Protein AF-W4FQ67-F1 (afdb_monomer_lite)

Structure (mmCIF, N/CA/C/O backbone):
data_AF-W4FQ67-F1
#
_entry.id   AF-W4FQ67-F1
#
loop_
_atom_site.group_PDB
_atom_site.id
_atom_site.type_symbol
_atom_site.label_atom_id
_atom_site.label_alt_id
_atom_site.label_comp_id
_atom_site.label_asym_id
_atom_site.label_entity_id
_atom_site.label_seq_id
_atom_site.pdbx_PDB_ins_code
_atom_site.Cartn_x
_atom_site.Cartn_y
_atom_site.Cartn_z
_atom_site.occupancy
_atom_site.B_iso_or_equiv
_atom_site.auth_seq_id
_atom_site.auth_comp_id
_atom_site.auth_asym_id
_atom_site.auth_atom_id
_atom_site.pdbx_PDB_model_num
ATOM 1 N N . MET A 1 1 ? -61.088 19.160 73.966 1.00 41.31 1 MET A N 1
ATOM 2 C CA . MET A 1 1 ? -61.109 17.896 73.201 1.00 41.31 1 MET A CA 1
ATOM 3 C C . MET A 1 1 ? -60.121 17.985 72.043 1.00 41.31 1 MET A C 1
ATOM 5 O O . MET A 1 1 ? -59.948 19.080 71.525 1.00 41.31 1 MET A O 1
ATOM 9 N N . PRO A 1 2 ? -59.420 16.886 71.722 1.00 48.88 2 PRO A N 1
ATOM 10 C CA . PRO A 1 2 ? -58.113 16.908 71.067 1.00 48.88 2 PRO A CA 1
ATOM 11 C C . PRO A 1 2 ? -58.189 16.628 69.559 1.00 48.88 2 PRO A C 1
ATOM 13 O O . PRO A 1 2 ? -58.955 15.772 69.121 1.00 48.88 2 PRO A O 1
ATOM 16 N N . ALA A 1 3 ? -57.332 17.278 68.771 1.00 44.69 3 ALA A N 1
ATOM 17 C CA . ALA A 1 3 ? -57.060 16.851 67.401 1.00 44.69 3 ALA A CA 1
ATOM 18 C C . ALA A 1 3 ? -56.087 15.657 67.428 1.00 44.69 3 ALA A C 1
ATOM 20 O O . ALA A 1 3 ? -54.956 15.769 67.901 1.00 44.69 3 ALA A O 1
ATOM 21 N N . LYS A 1 4 ? -56.560 14.497 66.957 1.00 52.59 4 LYS A N 1
ATOM 22 C CA . LYS A 1 4 ? -55.759 13.296 66.669 1.00 52.59 4 LYS A CA 1
ATOM 23 C C . LYS A 1 4 ? -55.129 13.374 65.254 1.00 52.59 4 LYS A C 1
ATOM 25 O O . LYS A 1 4 ? -55.516 14.237 64.472 1.00 52.59 4 LYS A O 1
ATOM 30 N N . PRO A 1 5 ? -54.147 12.501 64.948 1.00 62.97 5 PRO A N 1
ATOM 31 C CA . PRO A 1 5 ? -53.011 12.787 64.066 1.00 62.97 5 PRO A CA 1
ATOM 32 C C . PRO A 1 5 ? -53.126 12.205 62.642 1.00 62.97 5 PRO A C 1
ATOM 34 O O . PRO A 1 5 ? -54.085 11.516 62.308 1.00 62.97 5 PRO A O 1
ATOM 37 N N . ASN A 1 6 ? -52.024 12.387 61.900 1.00 44.34 6 ASN A N 1
ATOM 38 C CA . ASN A 1 6 ? -51.503 11.627 60.751 1.00 44.34 6 ASN A CA 1
ATOM 39 C C . ASN A 1 6 ? -51.792 12.130 59.330 1.00 44.34 6 ASN A C 1
ATOM 41 O O . ASN A 1 6 ? -52.892 12.020 58.803 1.00 44.34 6 ASN A O 1
ATOM 45 N N . GLY A 1 7 ? -50.699 12.499 58.651 1.00 37.06 7 GLY A N 1
ATOM 46 C CA . GLY A 1 7 ? -50.626 12.726 57.210 1.00 37.06 7 GLY A CA 1
ATOM 47 C C . GLY A 1 7 ? -49.215 12.492 56.664 1.00 37.06 7 GLY A C 1
ATOM 48 O O . GLY A 1 7 ? -48.523 13.436 56.321 1.00 37.06 7 GLY A O 1
ATOM 49 N N . LYS A 1 8 ? -48.794 11.221 56.656 1.00 43.25 8 LYS A N 1
ATOM 50 C CA . LYS A 1 8 ? -47.887 10.548 55.701 1.00 43.25 8 LYS A CA 1
ATOM 51 C C . LYS A 1 8 ? -46.889 11.441 54.930 1.00 43.25 8 LYS A C 1
ATOM 53 O O . LYS A 1 8 ? -47.250 12.081 53.947 1.00 43.25 8 LYS A O 1
ATOM 58 N N . HIS A 1 9 ? -45.603 11.340 55.274 1.00 39.03 9 HIS A N 1
ATOM 59 C CA . HIS A 1 9 ? -44.516 11.736 54.375 1.00 39.03 9 HIS A CA 1
ATOM 60 C C . HIS A 1 9 ? -44.538 10.839 53.129 1.00 39.03 9 HIS A C 1
ATOM 62 O O . HIS A 1 9 ? -44.169 9.666 53.184 1.00 39.03 9 HIS A O 1
ATOM 68 N N . ALA A 1 10 ? -45.009 11.383 52.009 1.00 42.72 10 ALA A N 1
ATOM 69 C CA . ALA A 1 10 ? -44.841 10.772 50.701 1.00 42.72 10 ALA A CA 1
ATOM 70 C C . ALA A 1 10 ? -43.347 10.793 50.349 1.00 42.72 10 ALA A C 1
ATOM 72 O O . ALA A 1 10 ? -42.755 11.859 50.182 1.00 42.72 10 ALA A O 1
ATOM 73 N N . GLY A 1 11 ? -42.735 9.610 50.271 1.00 38.28 11 GLY A N 1
ATOM 74 C CA . GLY A 1 11 ? -41.392 9.450 49.732 1.00 38.28 11 GLY A CA 1
ATOM 75 C C . GLY A 1 11 ? -41.355 9.978 48.301 1.00 38.28 11 GLY A C 1
ATOM 76 O O . GLY A 1 11 ? -42.093 9.503 47.438 1.00 38.28 11 GLY A O 1
ATOM 77 N N . ALA A 1 12 ? -40.514 10.983 48.066 1.00 41.38 12 ALA A N 1
ATOM 78 C CA . ALA A 1 12 ? -40.214 11.464 46.729 1.00 41.38 12 ALA A CA 1
ATOM 79 C C . ALA A 1 12 ? -39.665 10.300 45.877 1.00 41.38 12 ALA A C 1
ATOM 81 O O . ALA A 1 12 ? -38.890 9.484 46.389 1.00 41.38 12 ALA A O 1
ATOM 82 N N . PRO A 1 13 ? -40.041 10.194 44.592 1.00 43.34 13 PRO A N 1
ATOM 83 C CA . PRO A 1 13 ? -39.531 9.140 43.733 1.00 43.34 13 PRO A CA 1
ATOM 84 C C . PRO A 1 13 ? -38.018 9.320 43.586 1.00 43.34 13 PRO A C 1
ATOM 86 O O . PRO A 1 13 ? -37.545 10.380 43.173 1.00 43.34 13 PRO A O 1
ATOM 89 N N . VAL A 1 14 ? -37.265 8.276 43.939 1.00 48.16 14 VAL A N 1
ATOM 90 C CA . VAL A 1 14 ? -35.822 8.178 43.704 1.00 48.16 14 VAL A CA 1
ATOM 91 C C . VAL A 1 14 ? -35.585 8.399 42.214 1.00 48.16 14 VAL A C 1
ATOM 93 O O . VAL A 1 14 ? -35.915 7.553 41.382 1.00 48.16 14 VAL A O 1
ATOM 96 N N . ALA A 1 15 ? -35.052 9.570 41.874 1.00 40.22 15 ALA A N 1
ATOM 97 C CA . ALA A 1 15 ? -34.669 9.903 40.519 1.00 40.22 15 ALA A CA 1
ATOM 98 C C . ALA A 1 15 ? -33.575 8.926 40.077 1.00 40.22 15 ALA A C 1
ATOM 100 O O . ALA A 1 15 ? -32.432 8.999 40.527 1.00 40.22 15 ALA A O 1
ATOM 101 N N . THR A 1 16 ? -33.919 7.997 39.186 1.00 50.72 16 THR A N 1
ATOM 102 C CA . THR A 1 16 ? -32.919 7.216 38.459 1.00 50.72 16 THR A CA 1
ATOM 103 C C . THR A 1 16 ? -32.019 8.196 37.701 1.00 50.72 16 THR A C 1
ATOM 105 O O . THR A 1 16 ? -32.552 9.000 36.925 1.00 50.72 16 THR A O 1
ATOM 108 N N . PRO A 1 17 ? -30.686 8.172 37.885 1.00 42.84 17 PRO A N 1
ATOM 109 C CA . PRO A 1 17 ? -29.799 9.080 37.177 1.00 42.84 17 PRO A CA 1
ATOM 110 C C . PRO A 1 17 ? -29.907 8.808 35.674 1.00 42.84 17 PRO A C 1
ATOM 112 O O . PRO A 1 17 ? -29.552 7.738 35.180 1.00 42.84 17 PRO A O 1
ATOM 115 N N . LYS A 1 18 ? -30.450 9.784 34.942 1.00 45.38 18 LYS A N 1
ATOM 116 C CA . LYS A 1 18 ? -30.543 9.751 33.482 1.00 45.38 18 LYS A CA 1
ATOM 117 C C . LYS A 1 18 ? -29.109 9.724 32.930 1.00 45.38 18 LYS A C 1
ATOM 119 O O . LYS A 1 18 ? -28.314 10.581 33.322 1.00 45.38 18 LYS A O 1
ATOM 124 N N . PRO A 1 19 ? -28.743 8.762 32.062 1.00 47.28 19 PRO A N 1
ATOM 125 C CA . PRO A 1 19 ? -27.384 8.675 31.547 1.00 47.28 19 PRO A CA 1
ATOM 126 C C . PRO A 1 19 ? -27.043 9.966 30.804 1.00 47.28 19 PRO A C 1
ATOM 128 O O . PRO A 1 19 ? -27.818 10.462 29.985 1.00 47.28 19 PRO A O 1
ATOM 131 N N . GLN A 1 20 ? -25.890 10.526 31.156 1.00 55.75 20 GLN A N 1
ATOM 132 C CA . GLN A 1 20 ? -25.388 11.794 30.650 1.00 55.75 20 GLN A CA 1
ATOM 133 C C . GLN A 1 20 ? -25.233 11.677 29.130 1.00 55.75 20 GLN A C 1
ATOM 135 O O . GLN A 1 20 ? -24.390 10.929 28.632 1.00 55.75 20 GLN A O 1
ATOM 140 N N . ASN A 1 21 ? -26.103 12.371 28.398 1.00 52.09 21 ASN A N 1
ATOM 141 C CA . ASN A 1 21 ? -26.147 12.376 26.942 1.00 52.09 21 ASN A CA 1
ATOM 142 C C . ASN A 1 21 ? -24.932 13.147 26.409 1.00 52.09 21 ASN A C 1
ATOM 144 O O . ASN A 1 21 ? -24.977 14.352 26.190 1.00 52.09 21 ASN A O 1
ATOM 148 N N . GLY A 1 22 ? -23.827 12.439 26.223 1.00 49.53 22 GLY A N 1
ATOM 149 C CA . GLY A 1 22 ? -22.649 12.921 25.523 1.00 49.53 22 GLY A CA 1
ATOM 150 C C . GLY A 1 22 ? -22.038 11.741 24.794 1.00 49.53 22 GLY A C 1
ATOM 151 O O . GLY A 1 22 ? -21.884 10.668 25.374 1.00 49.53 22 GLY A O 1
ATOM 152 N N . HIS A 1 23 ? -21.744 11.900 23.508 1.00 52.91 23 HIS A N 1
ATOM 153 C CA . HIS A 1 23 ? -21.098 10.882 22.684 1.00 52.91 23 HIS A CA 1
ATOM 154 C C . HIS A 1 23 ? -19.697 10.554 23.232 1.00 52.91 23 HIS A C 1
ATOM 156 O O . HIS A 1 23 ? -18.697 11.066 22.741 1.00 52.91 23 HIS A O 1
ATOM 162 N N . LYS A 1 24 ? -19.603 9.711 24.266 1.00 62.41 24 LYS A N 1
ATOM 163 C CA . LYS A 1 24 ? -18.323 9.216 24.773 1.00 62.41 24 LYS A CA 1
ATOM 164 C C . LYS A 1 24 ? -17.738 8.270 23.729 1.00 62.41 24 LYS A C 1
ATOM 166 O O . LYS A 1 24 ? -18.345 7.252 23.386 1.00 62.41 24 LYS A O 1
ATOM 171 N N . HIS A 1 25 ? -16.573 8.623 23.194 1.00 68.19 25 HIS A N 1
ATOM 172 C CA . HIS A 1 25 ? -15.806 7.721 22.349 1.00 68.19 25 HIS A CA 1
ATOM 173 C C . HIS A 1 25 ? -15.202 6.635 23.245 1.00 68.19 25 HIS A C 1
ATOM 175 O O . HIS A 1 25 ? -14.186 6.861 23.894 1.00 68.19 25 HIS A O 1
ATOM 181 N N . LEU A 1 26 ? -15.875 5.482 23.304 1.00 75.94 26 LEU A N 1
ATOM 182 C CA . LEU A 1 26 ? -15.494 4.331 24.125 1.00 75.94 26 LEU A CA 1
ATOM 183 C C . LEU A 1 26 ? -14.023 3.970 23.861 1.00 75.94 26 LEU A C 1
ATOM 185 O O . LEU A 1 26 ? -13.669 3.738 22.694 1.00 75.94 26 LEU A O 1
ATOM 189 N N . THR A 1 27 ? -13.184 3.979 24.903 1.00 80.25 27 THR A N 1
ATOM 190 C CA . THR A 1 27 ? -11.747 3.682 24.787 1.00 80.25 27 THR A CA 1
ATOM 191 C C . THR A 1 27 ? -11.525 2.209 24.436 1.00 80.25 27 THR A C 1
ATOM 193 O O . THR A 1 27 ? -12.454 1.402 24.485 1.00 80.25 27 THR A O 1
ATOM 196 N N . LEU A 1 28 ? -10.306 1.832 24.034 1.00 78.12 28 LEU A N 1
ATOM 197 C CA . LEU A 1 28 ? -10.007 0.426 23.729 1.00 78.12 28 LEU A CA 1
ATOM 198 C C . LEU A 1 28 ? -10.179 -0.478 24.957 1.00 78.12 28 LEU A C 1
ATOM 200 O O . LEU A 1 28 ? -10.625 -1.612 24.811 1.00 78.12 28 LEU A O 1
ATOM 204 N N . GLU A 1 29 ? -9.861 0.024 26.147 1.00 81.06 29 GLU A N 1
ATOM 205 C CA . GLU A 1 29 ? -10.042 -0.699 27.409 1.00 81.06 29 GLU A CA 1
ATOM 206 C C . GLU A 1 29 ? -11.524 -0.867 27.739 1.00 81.06 29 GLU A C 1
ATOM 208 O O . GLU A 1 29 ? -11.970 -1.984 27.993 1.00 81.06 29 GLU A O 1
ATOM 213 N N . ASP A 1 30 ? -12.316 0.199 27.604 1.00 84.19 30 ASP A N 1
ATOM 214 C CA . ASP A 1 30 ? -13.762 0.124 27.820 1.00 84.19 30 ASP A CA 1
ATOM 215 C C . ASP A 1 30 ? -14.432 -0.855 26.844 1.00 84.19 30 ASP A C 1
ATOM 217 O O . ASP A 1 30 ? -15.323 -1.614 27.220 1.00 84.19 30 ASP A O 1
ATOM 221 N N . ARG A 1 31 ? -13.997 -0.875 25.575 1.00 85.44 31 ARG A N 1
ATOM 222 C CA . ARG A 1 31 ? -14.510 -1.828 24.581 1.00 85.44 31 ARG A CA 1
ATOM 223 C C . ARG A 1 31 ? -14.153 -3.268 24.936 1.00 85.44 31 ARG A C 1
ATOM 225 O O . ARG A 1 31 ? -15.019 -4.132 24.827 1.00 85.44 31 ARG A O 1
ATOM 232 N N . ARG A 1 32 ? -12.923 -3.526 25.398 1.00 84.38 32 ARG A N 1
ATOM 233 C CA . ARG A 1 32 ? -12.504 -4.848 25.901 1.00 84.38 32 ARG A CA 1
ATOM 234 C C . ARG A 1 32 ? -13.363 -5.293 27.081 1.00 84.38 32 ARG A C 1
ATOM 236 O O . ARG A 1 32 ? -13.890 -6.398 27.040 1.00 84.38 32 ARG A O 1
ATOM 243 N N . GLY A 1 33 ? -13.595 -4.413 28.055 1.00 87.12 33 GLY A N 1
ATOM 244 C CA . GLY A 1 33 ? -14.466 -4.707 29.195 1.00 87.12 33 GLY A CA 1
ATOM 245 C C . GLY A 1 33 ? -15.906 -5.020 28.778 1.00 87.12 33 GLY A C 1
ATOM 246 O O . GLY A 1 33 ? -16.515 -5.959 29.293 1.00 87.12 33 GLY A O 1
ATOM 247 N N . VAL A 1 34 ? -16.451 -4.291 27.795 1.00 88.44 34 VAL A N 1
ATOM 248 C CA . VAL A 1 34 ? -17.761 -4.624 27.212 1.00 88.44 34 VAL A CA 1
ATOM 249 C C . VAL A 1 34 ? -17.729 -6.021 26.587 1.00 88.44 34 VAL A C 1
ATOM 251 O O . VAL A 1 34 ? -18.669 -6.787 26.780 1.00 88.44 34 VAL A O 1
ATOM 254 N N . TYR A 1 35 ? -16.665 -6.388 25.869 1.00 86.44 35 TYR A N 1
ATOM 255 C CA . TYR A 1 35 ? -16.559 -7.718 25.270 1.00 86.44 35 TYR A CA 1
ATOM 256 C C . TYR A 1 35 ? -16.492 -8.843 26.291 1.00 86.44 35 TYR A C 1
ATOM 258 O O . TYR A 1 35 ? -17.234 -9.807 26.144 1.00 86.44 35 TYR A O 1
ATOM 266 N N . GLU A 1 36 ? -15.666 -8.725 27.327 1.00 87.31 36 GLU A N 1
ATOM 267 C CA . GLU A 1 36 ? -15.555 -9.743 28.380 1.00 87.31 36 GLU A CA 1
ATOM 268 C C . GLU A 1 36 ? -16.897 -9.963 29.094 1.00 87.31 36 GLU A C 1
ATOM 270 O O . GLU A 1 36 ? -17.316 -11.097 29.346 1.00 87.31 36 GLU A O 1
ATOM 275 N N . MET A 1 37 ? -17.637 -8.881 29.338 1.00 89.06 37 MET A N 1
ATOM 276 C CA . MET A 1 37 ? -18.963 -8.942 29.950 1.00 89.06 37 MET A CA 1
ATOM 277 C C . MET A 1 37 ? -20.008 -9.591 29.038 1.00 89.06 37 MET A C 1
ATOM 279 O O . MET A 1 37 ? -20.841 -10.370 29.497 1.00 89.06 37 MET A O 1
ATOM 283 N N . LEU A 1 38 ? -19.990 -9.281 27.740 1.00 89.19 38 LEU A N 1
ATOM 284 C CA . LEU A 1 38 ? -20.929 -9.886 26.794 1.00 89.19 38 LEU A CA 1
ATOM 285 C C . LEU A 1 38 ? -20.588 -11.351 26.519 1.00 89.19 38 LEU A C 1
ATOM 287 O O . LEU A 1 38 ? -21.506 -12.155 26.392 1.00 89.19 38 LEU A O 1
ATOM 291 N N . LEU A 1 39 ? -19.300 -11.699 26.462 1.00 87.12 39 LEU A N 1
ATOM 292 C CA . LEU A 1 39 ? -18.832 -13.061 26.226 1.00 87.12 39 LEU A CA 1
ATOM 293 C C . LEU A 1 39 ? -19.140 -13.973 27.420 1.00 87.12 39 LEU A C 1
ATOM 295 O O . LEU A 1 39 ? -19.659 -15.068 27.223 1.00 87.12 39 LEU A O 1
ATOM 299 N N . SER A 1 40 ? -18.917 -13.499 28.651 1.00 86.25 40 SER A N 1
ATOM 300 C CA . SER A 1 40 ? -19.259 -14.251 29.873 1.00 86.25 40 SER A CA 1
ATOM 301 C C . SER A 1 40 ? -20.762 -14.500 30.033 1.00 86.25 40 SER A C 1
ATOM 303 O O . SER A 1 40 ? -21.159 -15.506 30.613 1.00 86.25 40 SER A O 1
ATOM 305 N N . ALA A 1 41 ? -21.604 -13.616 29.495 1.00 87.00 41 ALA A N 1
ATOM 306 C CA . ALA A 1 41 ? -23.058 -13.769 29.497 1.00 87.00 41 ALA A CA 1
ATOM 307 C C . ALA A 1 41 ? -23.617 -14.472 28.242 1.00 87.00 41 ALA A C 1
ATOM 309 O O . ALA A 1 41 ? -24.818 -14.755 28.188 1.00 87.00 41 ALA A O 1
ATOM 310 N N . SER A 1 42 ? -22.794 -14.706 27.216 1.00 86.44 42 SER A N 1
ATOM 311 C CA . SER A 1 42 ? -23.225 -15.329 25.961 1.00 86.44 42 SER A CA 1
ATOM 312 C C . SER A 1 42 ? -23.227 -16.849 26.070 1.00 86.44 42 SER A C 1
ATOM 314 O O . SER A 1 42 ? -22.289 -17.451 26.587 1.00 86.44 42 SER A O 1
ATOM 316 N N . VAL A 1 43 ? -24.275 -17.482 25.544 1.00 84.62 43 VAL A N 1
ATOM 317 C CA . VAL A 1 43 ? -24.314 -18.936 25.360 1.00 84.62 43 VAL A CA 1
ATOM 318 C C . VAL A 1 43 ? -24.119 -19.181 23.867 1.00 84.62 43 VAL A C 1
ATOM 320 O O . VAL A 1 43 ? -25.046 -19.030 23.067 1.00 84.62 43 VAL A O 1
ATOM 323 N N . GLY A 1 44 ? -22.875 -19.465 23.477 1.00 77.31 44 GLY A N 1
ATOM 324 C CA . GLY A 1 44 ? -22.470 -19.535 22.071 1.00 77.31 44 GLY A CA 1
ATOM 325 C C . GLY A 1 44 ? -22.594 -18.181 21.361 1.00 77.31 44 GLY A C 1
ATOM 326 O O . GLY A 1 44 ? -22.117 -17.164 21.852 1.00 77.31 44 GLY A O 1
ATOM 327 N N . ASP A 1 45 ? -23.268 -18.159 20.208 1.00 71.44 45 ASP A N 1
ATOM 328 C CA . ASP A 1 45 ? -23.445 -16.961 19.365 1.00 71.44 45 ASP A CA 1
ATOM 329 C C . ASP A 1 45 ? -24.634 -16.066 19.783 1.00 71.44 45 ASP A C 1
ATOM 331 O O . ASP A 1 45 ? -24.921 -15.051 19.126 1.00 71.44 45 ASP A O 1
ATOM 335 N N . MET A 1 46 ? -25.362 -16.442 20.843 1.00 80.38 46 MET A N 1
ATOM 336 C CA . MET A 1 46 ? -26.610 -15.795 21.250 1.00 80.38 46 MET A CA 1
ATOM 337 C C . MET A 1 46 ? -26.491 -15.089 22.601 1.00 80.38 46 MET A C 1
ATOM 339 O O . MET A 1 46 ? -26.066 -15.664 23.603 1.00 80.38 46 MET A O 1
ATOM 343 N N . LEU A 1 47 ? -26.929 -13.827 22.625 1.00 85.75 47 LEU A N 1
ATOM 344 C CA . LEU A 1 47 ? -27.024 -13.030 23.844 1.00 85.75 47 LEU A CA 1
ATOM 345 C C . LEU A 1 47 ? -28.435 -13.126 24.429 1.00 85.75 47 LEU A C 1
ATOM 347 O O . LEU A 1 47 ? -29.406 -12.841 23.718 1.00 85.75 47 LEU A O 1
ATOM 351 N N . PRO A 1 48 ? -28.564 -13.439 25.727 1.00 86.88 48 PRO A N 1
ATOM 352 C CA . PRO A 1 48 ? -29.836 -13.359 26.426 1.00 86.88 48 PRO A CA 1
ATOM 353 C C . PRO A 1 48 ? -30.435 -11.946 26.370 1.00 86.88 48 PRO A C 1
ATOM 355 O O . PRO A 1 48 ? -29.728 -10.930 26.315 1.00 86.88 48 PRO A O 1
ATOM 358 N N . ARG A 1 49 ? -31.771 -11.861 26.411 1.00 84.88 49 ARG A N 1
ATOM 359 C CA . ARG A 1 49 ? -32.481 -10.573 26.422 1.00 84.88 49 ARG A CA 1
ATOM 360 C C . ARG A 1 49 ? -32.030 -9.720 27.613 1.00 84.88 49 ARG A C 1
ATOM 362 O O . ARG A 1 49 ? -31.928 -10.193 28.738 1.00 84.88 49 ARG A O 1
ATOM 369 N N . GLY A 1 50 ? -31.777 -8.438 27.350 1.00 87.25 50 GLY A N 1
ATOM 370 C CA . GLY A 1 50 ? -31.453 -7.438 28.373 1.00 87.25 50 GLY A CA 1
ATOM 371 C C . GLY A 1 50 ? -29.973 -7.321 28.755 1.00 87.25 50 GLY A C 1
ATOM 372 O O . GLY A 1 50 ? -29.612 -6.333 29.388 1.00 87.25 50 GLY A O 1
ATOM 373 N N . VAL A 1 51 ? -29.094 -8.238 28.330 1.00 90.19 51 VAL A N 1
ATOM 374 C CA . VAL A 1 51 ? -27.648 -8.166 28.641 1.00 90.19 51 VAL A CA 1
ATOM 375 C C . VAL A 1 51 ? -27.007 -6.906 28.049 1.00 90.19 51 VAL A C 1
ATOM 377 O O . VAL A 1 51 ? -26.258 -6.210 28.729 1.00 90.19 51 VAL A O 1
ATOM 380 N N . ILE A 1 52 ? -27.378 -6.538 26.819 1.00 90.06 52 ILE A N 1
ATOM 381 C CA . ILE A 1 52 ? -26.899 -5.307 26.166 1.00 90.06 52 ILE A CA 1
ATOM 382 C C . ILE A 1 52 ? -27.332 -4.066 26.958 1.00 90.06 52 ILE A C 1
ATOM 384 O O . ILE A 1 52 ? -26.562 -3.121 27.096 1.00 90.06 52 ILE A O 1
ATOM 388 N N . THR A 1 53 ? -28.549 -4.066 27.504 1.00 92.19 53 THR A N 1
ATOM 389 C CA . THR A 1 53 ? -29.068 -2.959 28.317 1.00 92.19 53 THR A CA 1
ATOM 390 C C . THR A 1 53 ? -28.322 -2.847 29.646 1.00 92.19 53 THR A C 1
ATOM 392 O O . THR A 1 53 ? -27.993 -1.739 30.061 1.00 92.19 53 THR A O 1
ATOM 395 N N . LYS A 1 54 ? -27.986 -3.981 30.278 1.00 90.81 54 LYS A N 1
ATOM 396 C CA . LYS A 1 54 ? -27.162 -4.017 31.498 1.00 90.81 54 LYS A CA 1
ATOM 397 C C . LYS A 1 54 ? -25.754 -3.480 31.244 1.00 90.81 54 LYS A C 1
ATOM 399 O O . LYS A 1 54 ? -25.297 -2.601 31.967 1.00 90.81 54 LYS A O 1
ATOM 404 N N . ALA A 1 55 ? -25.111 -3.929 30.167 1.00 90.31 55 ALA A N 1
ATOM 405 C CA . ALA A 1 55 ? -23.804 -3.417 29.769 1.00 90.31 55 ALA A CA 1
ATOM 406 C C . ALA A 1 55 ? -23.867 -1.910 29.450 1.00 90.31 55 ALA A C 1
ATOM 408 O O . ALA A 1 55 ? -22.993 -1.144 29.843 1.00 90.31 55 ALA A O 1
ATOM 409 N N . ALA A 1 56 ? -24.943 -1.448 28.805 1.00 90.06 56 ALA A N 1
ATOM 410 C CA . ALA A 1 56 ? -25.131 -0.035 28.466 1.00 90.06 56 ALA A CA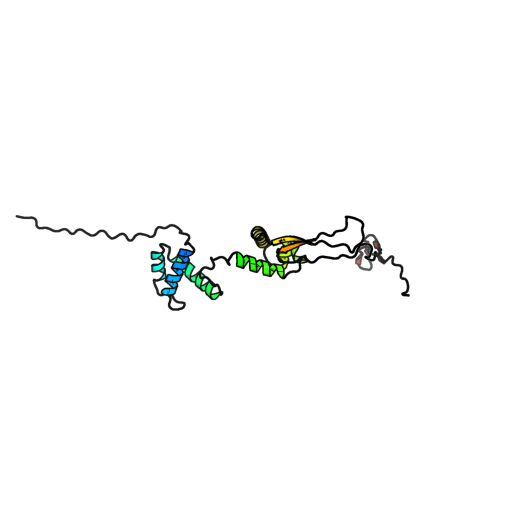 1
ATOM 411 C C . ALA A 1 56 ? -25.201 0.843 29.717 1.00 90.06 56 ALA A C 1
ATOM 413 O O . ALA A 1 56 ? -24.609 1.921 29.758 1.00 90.06 56 ALA A O 1
ATOM 414 N N . GLN A 1 57 ? -25.873 0.347 30.754 1.00 89.75 57 GLN A N 1
ATOM 415 C CA . GLN A 1 57 ? -25.953 1.011 32.044 1.00 89.75 57 GLN A CA 1
ATOM 416 C C . GLN A 1 57 ? -24.597 1.032 32.763 1.00 89.75 57 GLN A C 1
ATOM 418 O O . GLN A 1 57 ? -24.209 2.080 33.273 1.00 89.75 57 GLN A O 1
ATOM 423 N N . GLN A 1 58 ? -23.856 -0.080 32.754 1.00 88.44 58 GLN A N 1
ATOM 424 C CA . GLN A 1 58 ? -22.566 -0.196 33.444 1.00 88.44 58 GLN A CA 1
ATOM 425 C C . GLN A 1 58 ? -21.472 0.684 32.827 1.00 88.44 58 GLN A C 1
ATOM 427 O O . GLN A 1 58 ? -20.728 1.338 33.551 1.00 88.44 58 GLN A O 1
ATOM 432 N N . PHE A 1 59 ? -21.410 0.762 31.497 1.00 85.94 59 PHE A N 1
ATOM 433 C CA . PHE A 1 59 ? -20.442 1.605 30.786 1.00 85.94 59 PHE A CA 1
ATOM 434 C C . PHE A 1 59 ? -20.977 3.014 30.480 1.00 85.94 59 PHE A C 1
ATOM 436 O O . PHE A 1 59 ? -20.335 3.780 29.760 1.00 85.94 59 PHE A O 1
ATOM 443 N N . GLY A 1 60 ? -22.168 3.366 30.982 1.00 84.62 60 GLY A N 1
ATOM 444 C CA . GLY A 1 60 ? -22.777 4.686 30.797 1.00 84.62 60 GLY A CA 1
ATOM 445 C C . GLY A 1 60 ? -22.908 5.101 29.328 1.00 84.62 60 GLY A C 1
ATOM 446 O O . GLY A 1 60 ? -22.685 6.265 28.991 1.00 84.62 60 GLY A O 1
ATOM 447 N N . CYS A 1 61 ? -23.216 4.154 28.441 1.00 84.75 61 CYS A N 1
ATOM 448 C CA . CYS A 1 61 ? -23.278 4.372 26.999 1.00 84.75 61 CYS A CA 1
ATOM 449 C C . CYS A 1 61 ? -24.623 3.924 26.415 1.00 84.75 61 CYS A C 1
ATOM 451 O O . CYS A 1 61 ? -25.411 3.223 27.041 1.00 84.75 61 CYS A O 1
ATOM 453 N N . HIS A 1 62 ? -24.936 4.377 25.200 1.00 88.06 62 HIS A N 1
ATOM 454 C CA . HIS A 1 62 ? -26.223 4.063 24.584 1.00 88.06 62 HIS A CA 1
ATOM 455 C C . HIS A 1 62 ? -26.275 2.590 24.143 1.00 88.06 62 HIS A C 1
ATOM 457 O O . HIS A 1 62 ? -25.330 2.084 23.540 1.00 88.06 62 HIS A O 1
ATOM 463 N N . VAL A 1 63 ? -27.419 1.923 24.333 1.00 88.00 63 VAL A N 1
ATOM 464 C CA . VAL A 1 63 ? -27.637 0.498 23.989 1.00 88.00 63 VAL A CA 1
ATOM 465 C C . VAL A 1 63 ? -27.241 0.178 22.535 1.00 88.00 63 VAL A C 1
ATOM 467 O O . VAL A 1 63 ? -26.631 -0.850 22.248 1.00 88.00 63 VAL A O 1
ATOM 470 N N . ARG A 1 64 ? -27.515 1.100 21.598 1.00 89.06 64 ARG A N 1
ATOM 471 C CA . ARG A 1 64 ? -27.082 0.987 20.186 1.00 89.06 64 ARG A CA 1
ATOM 472 C C . ARG A 1 64 ? -25.561 0.931 20.005 1.00 89.06 64 ARG A C 1
ATOM 474 O O . ARG A 1 64 ? -25.112 0.270 19.077 1.00 89.06 64 ARG A O 1
ATOM 481 N N . THR A 1 65 ? -24.778 1.612 20.840 1.00 88.06 65 THR A N 1
ATOM 482 C CA . THR A 1 65 ? -23.308 1.602 20.763 1.00 88.06 65 THR A CA 1
ATOM 483 C C . THR A 1 65 ? -22.778 0.206 21.058 1.00 88.06 65 THR A C 1
ATOM 485 O O . THR A 1 65 ? -22.038 -0.343 20.247 1.00 88.06 65 THR A O 1
ATOM 488 N N . ILE A 1 66 ? -23.244 -0.408 22.147 1.00 89.00 66 ILE A N 1
ATOM 489 C CA . ILE A 1 66 ? -22.876 -1.779 22.522 1.00 89.00 66 ILE A CA 1
ATOM 490 C C . ILE A 1 66 ? -23.398 -2.794 21.504 1.00 89.00 66 ILE A C 1
ATOM 492 O O . ILE A 1 66 ? -22.679 -3.711 21.123 1.00 89.00 66 ILE A O 1
ATOM 496 N N . SER A 1 67 ? -24.619 -2.611 20.993 1.00 89.62 67 SER A N 1
ATOM 497 C CA . SER A 1 67 ? -25.157 -3.497 19.955 1.00 89.62 67 SER A CA 1
ATOM 498 C C . SER A 1 67 ? -24.300 -3.486 18.682 1.00 89.62 67 SER A C 1
ATOM 500 O O . SER A 1 67 ? -23.972 -4.549 18.154 1.00 89.62 67 SER A O 1
ATOM 502 N N . ARG A 1 68 ? -23.876 -2.302 18.213 1.00 87.50 68 ARG A N 1
ATOM 503 C CA . ARG A 1 68 ? -22.963 -2.178 17.063 1.00 87.50 68 ARG A CA 1
ATOM 504 C C . ARG A 1 68 ? -21.600 -2.799 17.356 1.00 87.50 68 ARG A C 1
ATOM 506 O O . ARG A 1 68 ? -21.060 -3.477 16.489 1.00 87.50 68 ARG A O 1
ATOM 513 N N . LEU A 1 69 ? -21.067 -2.571 18.557 1.00 87.88 69 LEU A N 1
ATOM 514 C CA . LEU A 1 69 ? -19.788 -3.119 19.012 1.00 87.88 69 LEU A CA 1
ATOM 515 C C . LEU A 1 69 ? -19.796 -4.657 18.969 1.00 87.88 69 LEU A C 1
ATOM 517 O O . LEU A 1 69 ? -18.888 -5.271 18.408 1.00 87.88 69 LEU A O 1
ATOM 521 N N . TRP A 1 70 ? -20.870 -5.275 19.466 1.00 86.81 70 TRP A N 1
ATOM 522 C CA . TRP A 1 70 ? -21.065 -6.724 19.431 1.00 86.81 70 TRP A CA 1
ATOM 523 C C . TRP A 1 70 ? -21.177 -7.280 18.003 1.00 86.81 70 TRP A C 1
ATOM 525 O O . TRP A 1 70 ? -20.509 -8.252 17.655 1.00 86.81 70 TRP A O 1
ATOM 535 N N . GLN A 1 71 ? -21.973 -6.641 17.138 1.00 86.44 71 GLN A N 1
ATOM 536 C CA . GLN A 1 71 ? -22.088 -7.062 15.734 1.00 86.44 71 GLN A CA 1
ATOM 537 C C . GLN A 1 71 ? -20.748 -6.955 14.995 1.00 86.44 71 GLN A C 1
ATOM 539 O O . GLN A 1 71 ? -20.378 -7.858 14.246 1.00 86.44 71 GLN A O 1
ATOM 544 N N . ARG A 1 72 ? -19.992 -5.880 15.244 1.00 83.56 72 ARG A N 1
ATOM 545 C CA . ARG A 1 72 ? -18.666 -5.671 14.654 1.00 83.56 72 ARG A CA 1
ATOM 546 C C . ARG A 1 72 ? -17.671 -6.751 15.083 1.00 83.56 72 ARG A C 1
ATOM 548 O O . ARG A 1 72 ? -16.915 -7.230 14.238 1.00 83.56 72 ARG A O 1
ATOM 555 N N . ALA A 1 73 ? -17.717 -7.178 16.341 1.00 80.00 73 ALA A N 1
ATOM 556 C CA . ALA A 1 73 ? -16.900 -8.290 16.821 1.00 80.00 73 ALA A CA 1
ATOM 557 C C . ALA A 1 73 ? -17.228 -9.605 16.172 1.00 80.00 73 ALA A C 1
ATOM 559 O O . ALA A 1 73 ? -16.325 -10.295 15.709 1.00 80.00 73 ALA A O 1
ATOM 560 N N . ARG A 1 74 ? -18.513 -9.928 16.068 1.00 80.88 74 ARG A N 1
ATOM 561 C CA . ARG A 1 74 ? -18.926 -11.183 15.451 1.00 80.88 74 ARG A CA 1
ATOM 562 C C . ARG A 1 74 ? -18.509 -11.258 13.982 1.00 80.88 74 ARG A C 1
ATOM 564 O O . ARG A 1 74 ? -18.070 -12.308 13.527 1.00 80.88 74 ARG A O 1
ATOM 571 N N . LEU A 1 75 ? -18.608 -10.144 13.253 1.00 78.75 75 LEU A N 1
ATOM 572 C CA . LEU A 1 75 ? -18.121 -10.050 11.873 1.00 78.75 75 LEU A CA 1
ATOM 573 C C . LEU A 1 75 ? -16.593 -10.179 11.788 1.00 78.75 75 LEU A C 1
ATOM 575 O O . LEU A 1 75 ? -16.100 -10.844 10.883 1.00 78.75 75 LEU A O 1
ATOM 579 N N . SER A 1 76 ? -15.858 -9.597 12.739 1.00 76.44 76 SER A N 1
ATOM 580 C CA . SER A 1 76 ? -14.391 -9.690 12.789 1.00 76.44 76 SER A CA 1
ATOM 581 C C . SER A 1 76 ? -13.934 -11.123 13.082 1.00 76.44 76 SER A C 1
ATOM 583 O O . SER A 1 76 ? -13.113 -11.658 12.346 1.00 76.44 76 SER A O 1
ATOM 585 N N . LEU A 1 77 ? -14.540 -11.785 14.074 1.00 73.19 77 LEU A N 1
ATOM 586 C CA . LEU A 1 77 ? -14.275 -13.184 14.431 1.00 73.19 77 LEU A CA 1
ATOM 587 C C . LEU A 1 77 ? -14.592 -14.146 13.276 1.00 73.19 77 LEU A C 1
ATOM 589 O O . LEU A 1 77 ? -13.786 -15.015 12.957 1.00 73.19 77 LEU A O 1
ATOM 593 N N . ARG A 1 78 ? -15.729 -13.960 12.588 1.00 72.56 78 ARG A N 1
ATOM 594 C CA . ARG A 1 78 ? -16.084 -14.762 11.399 1.00 72.56 78 ARG A CA 1
ATOM 595 C C . ARG A 1 78 ? -15.150 -14.523 10.211 1.00 72.56 78 ARG A C 1
ATOM 597 O O . ARG A 1 78 ? -14.976 -15.421 9.398 1.00 72.56 78 ARG A O 1
ATOM 604 N N . GLY A 1 79 ? -14.551 -13.337 10.118 1.00 69.06 79 GLY A N 1
ATOM 605 C CA . GLY A 1 79 ? -13.533 -12.998 9.124 1.00 69.06 79 GLY A CA 1
ATOM 606 C C . GLY A 1 79 ? -12.118 -13.480 9.468 1.00 69.06 79 GLY A C 1
ATOM 607 O O . GLY A 1 79 ? -11.192 -13.138 8.741 1.00 69.06 79 GLY A O 1
ATOM 608 N N . GLY A 1 80 ? -11.931 -14.230 10.564 1.00 65.00 80 GLY A N 1
ATOM 609 C CA . GLY A 1 80 ? -10.615 -14.692 11.024 1.00 65.00 80 GLY A CA 1
ATOM 610 C C . GLY A 1 80 ? -9.806 -13.641 11.793 1.00 65.00 80 GLY A C 1
ATOM 611 O O . GLY A 1 80 ? -8.618 -13.836 12.030 1.00 65.00 80 GLY A O 1
ATOM 612 N N . GLY A 1 81 ? -10.425 -12.526 12.186 1.00 59.91 81 GLY A N 1
ATOM 613 C CA . GLY A 1 81 ? -9.792 -11.494 13.000 1.00 59.91 81 GLY A CA 1
ATOM 614 C C . GLY A 1 81 ? -9.586 -11.955 14.443 1.00 59.91 81 GLY A C 1
ATOM 615 O O . GLY A 1 81 ? -10.511 -12.437 15.093 1.00 59.91 81 GLY A O 1
ATOM 616 N N . HIS A 1 82 ? -8.373 -11.766 14.961 1.00 57.09 82 HIS A N 1
ATOM 617 C CA . HIS A 1 82 ? -7.983 -12.183 16.315 1.00 57.09 82 HIS A CA 1
ATOM 618 C C . HIS A 1 82 ? -8.510 -11.258 17.427 1.00 57.09 82 HIS A C 1
ATOM 620 O O . HIS A 1 82 ? -8.357 -11.560 18.609 1.00 57.09 82 HIS A O 1
ATOM 626 N N . THR A 1 83 ? -9.119 -10.122 17.076 1.00 57.31 83 THR A N 1
ATOM 627 C CA . THR A 1 83 ? -9.617 -9.123 18.028 1.00 57.31 83 THR A CA 1
ATOM 628 C C . THR A 1 83 ? -11.062 -8.728 17.725 1.00 57.31 83 THR A C 1
ATOM 630 O O . THR A 1 83 ? -11.479 -8.584 16.576 1.00 57.31 83 THR A O 1
ATOM 633 N N . ALA A 1 84 ? -11.845 -8.556 18.793 1.00 53.50 84 ALA A N 1
ATOM 634 C CA . ALA A 1 84 ? -13.278 -8.277 18.734 1.00 53.50 84 ALA A CA 1
ATOM 635 C C . ALA A 1 84 ? -13.596 -6.874 18.176 1.00 53.50 84 ALA A C 1
ATOM 637 O O . ALA A 1 84 ? -14.628 -6.653 17.559 1.00 53.50 84 ALA A O 1
ATOM 638 N N . ASP A 1 85 ? -12.681 -5.920 18.269 1.00 55.53 85 ASP A N 1
ATOM 639 C CA . ASP A 1 85 ? -12.811 -4.675 17.529 1.00 55.53 85 ASP A CA 1
ATOM 640 C C . ASP A 1 85 ? -11.948 -4.729 16.280 1.00 55.53 85 ASP A C 1
ATOM 642 O O . ASP A 1 85 ? -10.746 -4.495 16.365 1.00 55.53 85 ASP A O 1
ATOM 646 N N . GLY A 1 86 ? -12.553 -4.822 15.095 1.00 51.78 86 GLY A N 1
ATOM 647 C CA . GLY A 1 86 ? -11.899 -4.406 13.843 1.00 51.78 86 GLY A CA 1
ATOM 648 C C . GLY A 1 86 ? -11.562 -2.895 13.790 1.00 51.78 86 GLY A C 1
ATOM 649 O O . GLY A 1 86 ? -11.571 -2.301 12.714 1.00 51.78 86 GLY A O 1
ATOM 650 N N . ILE A 1 87 ? -11.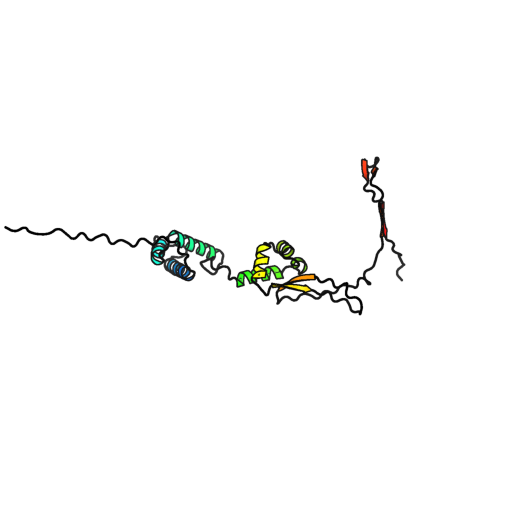428 -2.233 14.951 1.00 48.84 87 ILE A N 1
ATOM 651 C CA . ILE A 1 87 ? -10.911 -0.871 15.190 1.00 48.84 87 ILE A CA 1
ATOM 652 C C . ILE A 1 87 ? -9.563 -0.923 15.919 1.00 48.84 87 ILE A C 1
ATOM 654 O O . ILE A 1 87 ? -8.843 0.076 15.906 1.00 48.84 87 ILE A O 1
ATOM 658 N N . LEU A 1 88 ? -9.148 -2.076 16.468 1.00 47.44 88 LEU A N 1
ATOM 659 C CA . LEU A 1 88 ? -7.731 -2.392 16.374 1.00 47.44 88 LEU A CA 1
ATOM 660 C C . LEU A 1 88 ? -7.471 -2.440 14.877 1.00 47.44 88 LEU A C 1
ATOM 662 O O . LEU A 1 88 ? -7.744 -3.433 14.209 1.00 47.44 88 LEU A O 1
ATOM 666 N N . ALA A 1 89 ? -7.078 -1.282 14.345 1.00 49.72 89 ALA A N 1
ATOM 667 C CA . ALA A 1 89 ? -6.376 -1.167 13.096 1.00 49.72 89 ALA A CA 1
ATOM 668 C C . ALA A 1 89 ? -5.522 -2.424 12.982 1.00 49.72 89 ALA A C 1
ATOM 670 O O . ALA A 1 89 ? -4.823 -2.722 13.957 1.00 49.72 89 ALA A O 1
ATOM 671 N N . GLU A 1 90 ? -5.610 -3.158 11.861 1.00 55.38 90 GLU A N 1
ATOM 672 C CA . GLU A 1 90 ? -4.526 -4.069 11.471 1.00 55.38 90 GLU A CA 1
ATOM 673 C C . GLU A 1 90 ? -3.252 -3.391 11.956 1.00 55.38 90 GLU A C 1
ATOM 675 O O . GLU A 1 90 ? -3.043 -2.220 11.587 1.00 55.38 90 GLU A O 1
ATOM 680 N N . ASN A 1 91 ? -2.552 -4.017 12.918 1.00 69.25 91 ASN A N 1
ATOM 681 C CA . ASN A 1 91 ? -1.515 -3.324 13.680 1.00 69.25 91 ASN A CA 1
ATOM 682 C C . ASN A 1 91 ? -0.674 -2.571 12.660 1.00 69.25 91 ASN A C 1
ATOM 684 O O . ASN A 1 91 ? -0.386 -3.140 11.608 1.00 69.25 91 ASN A O 1
ATOM 688 N N . LEU A 1 92 ? -0.357 -1.287 12.875 1.00 71.31 92 LEU A N 1
ATOM 689 C CA . LEU A 1 92 ? 0.287 -0.501 11.813 1.00 71.31 92 LEU A CA 1
ATOM 690 C C . LEU A 1 92 ? 1.467 -1.281 11.208 1.00 71.31 92 LEU A C 1
ATOM 692 O O . LEU A 1 92 ? 1.587 -1.344 9.992 1.00 71.31 92 LEU A O 1
ATOM 696 N N . SER A 1 93 ? 2.224 -1.999 12.040 1.00 77.50 93 SER A N 1
ATOM 697 C CA . SER A 1 93 ? 3.226 -2.994 11.642 1.00 77.50 93 SER A CA 1
ATOM 698 C C . SER A 1 93 ? 2.734 -4.069 10.658 1.00 77.50 93 SER A C 1
ATOM 700 O O . SER A 1 93 ? 3.362 -4.264 9.625 1.00 77.50 93 SER A O 1
ATOM 702 N N . GLU A 1 94 ? 1.629 -4.752 10.933 1.00 81.81 94 GLU A N 1
ATOM 703 C CA . GLU A 1 94 ? 1.015 -5.773 10.079 1.00 81.81 94 GLU A CA 1
ATOM 704 C C . GLU A 1 94 ? 0.586 -5.209 8.720 1.00 81.81 94 GLU A C 1
ATOM 706 O O . GLU A 1 94 ? 0.937 -5.764 7.675 1.00 81.81 94 GLU A O 1
ATOM 711 N N . ARG A 1 95 ? -0.064 -4.038 8.709 1.00 84.06 95 ARG A N 1
ATOM 712 C CA . ARG A 1 95 ? -0.426 -3.352 7.461 1.00 84.06 95 ARG A CA 1
ATOM 713 C C . ARG A 1 95 ? 0.814 -2.973 6.648 1.00 84.06 95 ARG A C 1
ATOM 715 O O . ARG A 1 95 ? 0.840 -3.151 5.431 1.00 84.06 95 ARG A O 1
ATOM 722 N N . LEU A 1 96 ? 1.850 -2.450 7.308 1.00 86.19 96 LEU A N 1
ATOM 723 C CA . LEU A 1 96 ? 3.126 -2.106 6.673 1.00 86.19 96 LEU A CA 1
ATOM 724 C C . LEU A 1 96 ? 3.844 -3.356 6.133 1.00 86.19 96 LEU A C 1
ATOM 726 O O . LEU A 1 96 ? 4.383 -3.317 5.028 1.00 86.19 96 LEU A O 1
ATOM 730 N N . ASN A 1 97 ? 3.804 -4.474 6.861 1.00 87.56 97 ASN A N 1
ATOM 731 C CA . ASN A 1 97 ? 4.386 -5.750 6.443 1.00 87.56 97 ASN A CA 1
ATOM 732 C C . ASN A 1 97 ? 3.660 -6.337 5.229 1.00 87.56 97 ASN A C 1
ATOM 734 O O . ASN A 1 97 ? 4.310 -6.796 4.291 1.00 87.56 97 ASN A O 1
ATOM 738 N N . LYS A 1 98 ? 2.326 -6.253 5.195 1.00 89.75 98 LYS A N 1
ATOM 739 C CA . LYS A 1 98 ? 1.518 -6.643 4.033 1.00 89.75 98 LYS A CA 1
ATOM 740 C C . LYS A 1 98 ? 1.891 -5.819 2.803 1.00 89.75 98 LYS A C 1
ATOM 742 O O . LYS A 1 98 ? 2.148 -6.380 1.742 1.00 89.75 98 LYS A O 1
ATOM 747 N N . LEU A 1 99 ? 2.010 -4.498 2.956 1.00 90.94 99 LEU A N 1
ATOM 748 C CA . LEU A 1 99 ? 2.450 -3.614 1.872 1.00 90.94 99 LEU A CA 1
ATOM 749 C C . LEU A 1 99 ? 3.867 -3.963 1.398 1.00 90.94 99 LEU A C 1
ATOM 751 O O . LEU A 1 99 ? 4.086 -4.110 0.196 1.00 90.94 99 LEU A O 1
ATOM 755 N N . LYS A 1 100 ? 4.802 -4.203 2.321 1.00 92.06 100 LYS A N 1
ATOM 756 C CA . LYS A 1 100 ? 6.152 -4.670 1.988 1.00 92.06 100 LYS A CA 1
ATOM 757 C C . LYS A 1 100 ? 6.128 -5.950 1.158 1.00 92.06 100 LYS A C 1
ATOM 759 O O . LYS A 1 100 ? 6.741 -5.980 0.093 1.00 92.06 100 LYS A O 1
ATOM 764 N N . ALA A 1 101 ? 5.390 -6.963 1.608 1.00 91.12 101 ALA A N 1
ATOM 765 C CA . ALA A 1 101 ? 5.261 -8.233 0.904 1.00 91.12 101 ALA A CA 1
ATOM 766 C C . ALA A 1 101 ? 4.706 -8.040 -0.515 1.00 91.12 101 ALA A C 1
ATOM 768 O O . ALA A 1 101 ? 5.257 -8.596 -1.461 1.00 91.12 101 ALA A O 1
ATOM 769 N N . THR A 1 102 ? 3.686 -7.188 -0.691 1.00 92.06 102 THR A N 1
ATOM 770 C CA . THR A 1 102 ? 3.152 -6.890 -2.031 1.00 92.06 102 THR A CA 1
ATOM 771 C C . THR A 1 102 ? 4.164 -6.187 -2.928 1.00 92.06 102 THR A C 1
ATOM 773 O O . THR A 1 102 ? 4.266 -6.520 -4.103 1.00 92.06 102 THR A O 1
ATOM 776 N N . TYR A 1 103 ? 4.939 -5.229 -2.410 1.00 91.88 103 TYR A N 1
ATOM 777 C CA . TYR A 1 103 ? 5.898 -4.496 -3.232 1.00 91.88 103 TYR A CA 1
ATOM 778 C C . TYR A 1 103 ? 7.036 -5.401 -3.695 1.00 91.88 103 TYR A C 1
ATOM 780 O O . TYR A 1 103 ? 7.345 -5.386 -4.882 1.00 91.88 103 TYR A O 1
ATOM 788 N N . VAL A 1 104 ? 7.607 -6.210 -2.793 1.00 90.25 104 VAL A N 1
ATOM 789 C CA . VAL A 1 104 ? 8.759 -7.093 -3.067 1.00 90.25 104 VAL A CA 1
ATOM 790 C C . VAL A 1 104 ? 8.485 -8.090 -4.206 1.00 90.25 104 VAL A C 1
ATOM 792 O O . VAL A 1 104 ? 9.405 -8.464 -4.927 1.00 90.25 104 VAL A O 1
ATOM 795 N N . GLN A 1 105 ? 7.225 -8.457 -4.451 1.00 90.50 105 GLN A N 1
ATOM 796 C CA . GLN A 1 105 ? 6.851 -9.368 -5.542 1.00 90.50 105 GLN A CA 1
ATOM 797 C C . GLN A 1 105 ? 7.076 -8.789 -6.952 1.00 90.50 105 GLN A C 1
ATOM 799 O O . GLN A 1 105 ? 7.338 -9.537 -7.890 1.00 90.50 105 GLN A O 1
ATOM 804 N N . TYR A 1 106 ? 6.987 -7.469 -7.139 1.00 90.69 106 TYR A N 1
ATOM 805 C CA . TYR A 1 106 ? 7.080 -6.864 -8.476 1.00 90.69 106 TYR A CA 1
ATOM 806 C C . TYR A 1 106 ? 8.534 -6.604 -8.883 1.00 90.69 106 TYR A C 1
ATOM 808 O O . TYR A 1 106 ? 9.301 -6.141 -8.055 1.00 90.69 106 TYR A O 1
ATOM 816 N N . PRO A 1 107 ? 8.961 -6.755 -10.145 1.00 89.44 107 PRO A N 1
ATOM 817 C CA . PRO A 1 107 ? 10.320 -6.377 -10.548 1.00 89.44 107 PRO A CA 1
ATOM 818 C C . PRO A 1 107 ? 10.626 -4.888 -10.302 1.00 89.44 107 PRO A C 1
ATOM 820 O O . PRO A 1 107 ? 9.740 -4.038 -10.428 1.00 89.44 107 PRO A O 1
ATOM 823 N N . HIS A 1 108 ? 11.895 -4.537 -10.040 1.00 88.94 108 HIS A N 1
ATOM 824 C CA . HIS A 1 108 ? 12.310 -3.148 -9.770 1.00 88.94 108 HIS A CA 1
ATOM 825 C C . HIS A 1 108 ? 11.836 -2.140 -10.833 1.00 88.94 108 HIS A C 1
ATOM 827 O O . HIS A 1 108 ? 11.486 -1.010 -10.496 1.00 88.94 108 HIS A O 1
ATOM 833 N N . MET A 1 109 ? 11.756 -2.543 -12.107 1.00 86.56 109 MET A N 1
ATOM 834 C CA . MET A 1 109 ? 11.308 -1.674 -13.205 1.00 86.56 109 MET A CA 1
ATOM 835 C C . MET A 1 109 ? 9.890 -1.134 -13.002 1.00 86.56 109 MET A C 1
ATOM 837 O O . MET A 1 109 ? 9.634 0.020 -13.345 1.00 86.56 109 MET A O 1
ATOM 841 N N . SER A 1 110 ? 9.004 -1.919 -12.391 1.00 90.12 110 SER A N 1
ATOM 842 C CA . SER A 1 110 ? 7.629 -1.521 -12.080 1.00 90.12 110 SER A CA 1
ATOM 843 C C . SER A 1 110 ? 7.557 -0.593 -10.863 1.00 90.12 110 SER A C 1
ATOM 845 O O . SER A 1 110 ? 6.562 0.099 -10.659 1.00 90.12 110 SER A O 1
ATOM 847 N N . ARG A 1 111 ? 8.638 -0.487 -10.080 1.00 91.50 111 ARG A N 1
ATOM 848 C CA . ARG A 1 111 ? 8.723 0.316 -8.850 1.00 91.50 111 ARG A CA 1
ATOM 849 C C . ARG A 1 111 ? 9.546 1.598 -9.018 1.00 91.50 111 ARG A C 1
ATOM 851 O O . ARG A 1 111 ? 10.086 2.118 -8.047 1.00 91.50 111 ARG A O 1
ATOM 858 N N . GLN A 1 112 ? 9.678 2.116 -10.241 1.00 90.69 112 GLN A N 1
ATOM 859 C CA . GLN A 1 112 ? 10.446 3.342 -10.516 1.00 90.69 112 GLN A CA 1
ATOM 860 C C . GLN A 1 112 ? 9.787 4.603 -9.955 1.00 90.69 112 GLN A C 1
ATOM 862 O O . GLN A 1 112 ? 10.448 5.474 -9.393 1.00 90.69 112 GLN A O 1
ATOM 867 N N . THR A 1 113 ? 8.469 4.707 -10.115 1.00 92.62 113 THR A N 1
ATOM 868 C CA . THR A 1 113 ? 7.668 5.838 -9.645 1.00 92.62 113 THR A CA 1
ATOM 869 C C . THR A 1 113 ? 6.533 5.321 -8.768 1.00 92.62 113 THR A C 1
ATOM 871 O O . THR A 1 113 ? 6.140 4.159 -8.872 1.00 92.62 113 THR A O 1
ATOM 874 N N . LEU A 1 114 ? 5.955 6.181 -7.924 1.00 93.81 114 LEU A N 1
ATOM 875 C CA . LEU A 1 114 ? 4.766 5.792 -7.155 1.00 93.81 114 LEU A CA 1
ATOM 876 C C . LEU A 1 114 ? 3.597 5.434 -8.086 1.00 93.81 114 LEU A C 1
ATOM 878 O O . LEU A 1 114 ? 2.794 4.568 -7.754 1.00 93.81 114 LEU A O 1
ATOM 882 N N . ARG A 1 115 ? 3.539 6.052 -9.276 1.00 95.12 115 ARG A N 1
ATOM 883 C CA . ARG A 1 115 ? 2.493 5.818 -10.278 1.00 95.12 115 ARG A CA 1
ATOM 884 C C . ARG A 1 115 ? 2.636 4.451 -10.936 1.00 95.12 115 ARG A C 1
ATOM 886 O O . ARG A 1 115 ? 1.648 3.734 -11.032 1.00 95.12 115 ARG A O 1
ATOM 893 N N . SER A 1 116 ? 3.852 4.069 -11.327 1.00 94.25 116 SER A N 1
ATOM 894 C CA . SER A 1 116 ? 4.112 2.734 -11.878 1.00 94.25 116 SER A CA 1
ATOM 895 C C . SER A 1 116 ? 3.872 1.642 -10.832 1.00 94.25 116 SER A C 1
ATOM 897 O O . SER A 1 116 ? 3.260 0.627 -11.149 1.00 94.25 116 SER A O 1
ATOM 899 N N . LEU A 1 117 ? 4.272 1.877 -9.574 1.00 93.94 117 LEU A N 1
ATOM 900 C CA . LEU A 1 117 ? 4.043 0.926 -8.484 1.00 93.94 117 LEU A CA 1
ATOM 901 C C . LEU A 1 117 ? 2.550 0.769 -8.178 1.00 93.94 117 LEU A C 1
ATOM 903 O O . LEU A 1 117 ? 2.088 -0.343 -7.948 1.00 93.94 117 LEU A O 1
ATOM 907 N N . SER A 1 118 ? 1.793 1.867 -8.207 1.00 96.31 118 SER A N 1
ATOM 908 C CA . SER A 1 118 ? 0.336 1.852 -8.045 1.00 96.31 118 SER A CA 1
ATOM 909 C C . SER A 1 118 ? -0.345 1.059 -9.159 1.00 96.31 118 SER A C 1
ATOM 911 O O . SER A 1 118 ? -1.147 0.177 -8.872 1.00 96.31 118 SER A O 1
ATOM 913 N N . ALA A 1 119 ? 0.038 1.307 -10.415 1.00 95.00 119 ALA A N 1
ATOM 914 C CA . ALA A 1 119 ? -0.493 0.580 -11.564 1.00 95.00 119 ALA A CA 1
ATOM 915 C C . ALA A 1 119 ? -0.177 -0.924 -11.511 1.00 95.00 119 ALA A C 1
ATOM 917 O O . ALA A 1 119 ? -1.026 -1.732 -11.865 1.00 95.00 119 ALA A O 1
ATOM 918 N N . ALA A 1 120 ? 1.019 -1.301 -11.046 1.00 93.50 120 ALA A N 1
ATOM 919 C CA . ALA A 1 120 ? 1.418 -2.701 -10.933 1.00 93.50 120 ALA A CA 1
ATOM 920 C C . ALA A 1 120 ? 0.747 -3.422 -9.752 1.00 93.50 120 ALA A C 1
ATOM 922 O O . ALA A 1 120 ? 0.281 -4.540 -9.912 1.00 93.50 120 ALA A O 1
ATOM 923 N N . SER A 1 121 ? 0.693 -2.787 -8.577 1.00 91.56 121 SER A N 1
ATOM 924 C CA . SER A 1 121 ? 0.192 -3.412 -7.342 1.00 91.56 121 SER A CA 1
ATOM 925 C C . SER A 1 121 ? -1.324 -3.331 -7.153 1.00 91.56 121 SER A C 1
ATOM 927 O O . SER A 1 121 ? -1.853 -3.976 -6.252 1.00 91.56 121 SER A O 1
ATOM 929 N N . GLY A 1 122 ? -2.021 -2.494 -7.929 1.00 92.75 122 GLY A N 1
ATOM 930 C CA . GLY A 1 122 ? -3.435 -2.171 -7.709 1.00 92.75 122 GLY A CA 1
ATOM 931 C C . GLY A 1 122 ? -3.694 -1.342 -6.442 1.00 92.75 122 GLY A C 1
ATOM 932 O O . GLY A 1 122 ? -4.839 -1.016 -6.137 1.00 92.75 122 GLY A O 1
ATOM 933 N N . ILE A 1 123 ? -2.646 -0.969 -5.697 1.00 93.06 123 ILE A N 1
ATOM 934 C CA . ILE A 1 123 ? -2.758 -0.152 -4.489 1.00 93.06 123 ILE A CA 1
ATOM 935 C C . ILE A 1 123 ? -2.861 1.323 -4.900 1.00 93.06 123 ILE A C 1
ATOM 937 O O . ILE A 1 123 ? -2.036 1.793 -5.695 1.00 93.06 123 ILE A O 1
ATOM 941 N N . PRO A 1 124 ? -3.811 2.101 -4.347 1.00 95.38 124 PRO A N 1
ATOM 942 C CA . PRO A 1 124 ? -3.924 3.521 -4.650 1.00 95.38 124 PRO A CA 1
ATOM 943 C C . PRO A 1 124 ? -2.623 4.276 -4.365 1.00 95.38 124 PRO A C 1
ATOM 945 O O . PRO A 1 124 ? -2.001 4.117 -3.312 1.00 95.38 124 PRO A O 1
ATOM 948 N N . MET A 1 125 ? -2.227 5.162 -5.281 1.00 95.50 125 MET A N 1
ATOM 949 C CA . MET A 1 125 ? -0.977 5.921 -5.160 1.00 95.50 125 MET A CA 1
ATOM 950 C C . MET A 1 125 ? -0.894 6.739 -3.858 1.00 95.50 125 MET A C 1
ATOM 952 O O . MET A 1 125 ? 0.190 6.902 -3.296 1.00 95.50 125 MET A O 1
ATOM 956 N N . THR A 1 126 ? -2.035 7.206 -3.344 1.00 94.94 126 THR A N 1
ATOM 957 C CA . THR A 1 126 ? -2.149 7.903 -2.054 1.00 94.94 126 THR A CA 1
ATOM 958 C C . THR A 1 126 ? -1.736 7.014 -0.881 1.00 94.94 126 THR A C 1
ATOM 960 O O . THR A 1 126 ? -0.992 7.459 -0.007 1.00 94.94 126 THR A O 1
ATOM 963 N N . THR A 1 127 ? -2.140 5.744 -0.883 1.00 92.44 127 THR A N 1
ATOM 964 C CA . THR A 1 127 ? -1.773 4.758 0.140 1.00 92.44 127 THR A CA 1
ATOM 965 C C . THR A 1 127 ? -0.273 4.491 0.130 1.00 92.44 127 THR A C 1
ATOM 967 O O . THR A 1 127 ? 0.358 4.486 1.186 1.00 92.44 127 THR A O 1
ATOM 970 N N . ILE A 1 128 ? 0.323 4.348 -1.056 1.00 93.94 128 ILE A N 1
ATOM 971 C CA . ILE A 1 128 ? 1.772 4.153 -1.211 1.00 93.94 128 ILE A CA 1
ATOM 972 C C . ILE A 1 128 ? 2.534 5.397 -0.729 1.00 93.94 128 ILE A C 1
ATOM 974 O O . ILE A 1 128 ? 3.551 5.288 -0.042 1.00 93.94 128 ILE A O 1
ATOM 978 N N . PHE A 1 129 ? 2.031 6.593 -1.040 1.00 93.38 129 PHE A N 1
ATOM 979 C CA . PHE A 1 129 ? 2.618 7.849 -0.577 1.00 93.38 129 PHE A CA 1
ATOM 980 C C . PHE A 1 129 ? 2.586 7.976 0.954 1.00 93.38 129 PHE A C 1
ATOM 982 O O . PHE A 1 129 ? 3.605 8.296 1.568 1.00 93.38 129 PHE A O 1
ATOM 989 N N . GLN A 1 130 ? 1.449 7.672 1.586 1.00 91.56 130 GLN A N 1
ATOM 990 C CA . GLN A 1 130 ? 1.328 7.647 3.047 1.00 91.56 130 GLN A CA 1
ATOM 991 C C . GLN A 1 130 ? 2.256 6.599 3.668 1.00 91.56 130 GLN A C 1
ATOM 993 O O . GLN A 1 130 ? 2.958 6.894 4.632 1.00 91.56 130 GLN A O 1
ATOM 998 N N . HIS A 1 131 ? 2.314 5.403 3.080 1.00 91.19 131 HIS A N 1
ATOM 999 C CA . HIS A 1 131 ? 3.218 4.336 3.497 1.00 91.19 131 HIS A CA 1
ATOM 1000 C C . HIS A 1 131 ? 4.689 4.783 3.453 1.00 91.19 131 HIS A C 1
ATOM 1002 O O . HIS A 1 131 ? 5.421 4.573 4.418 1.00 91.19 131 HIS A O 1
ATOM 1008 N N . LYS A 1 132 ? 5.110 5.461 2.375 1.00 92.12 132 LYS A N 1
ATOM 1009 C CA . LYS A 1 132 ? 6.451 6.055 2.238 1.00 92.12 132 LYS A CA 1
ATOM 1010 C C . LYS A 1 132 ? 6.746 7.097 3.317 1.00 92.12 132 LYS A C 1
ATOM 1012 O O . LYS A 1 132 ? 7.882 7.190 3.766 1.00 92.12 132 LYS A O 1
ATOM 1017 N N . LYS A 1 133 ? 5.752 7.893 3.720 1.00 89.94 133 LYS A N 1
ATOM 1018 C CA . LYS A 1 133 ? 5.912 8.883 4.796 1.00 89.94 133 LYS A CA 1
ATOM 1019 C C . LYS A 1 133 ? 6.027 8.214 6.170 1.00 89.94 133 LYS A C 1
ATOM 1021 O O . LYS A 1 133 ? 6.820 8.661 6.987 1.00 89.94 133 LYS A O 1
ATOM 1026 N N . ALA A 1 134 ? 5.251 7.156 6.405 1.00 88.00 134 ALA A N 1
ATOM 1027 C CA . ALA A 1 134 ? 5.229 6.428 7.673 1.00 88.00 134 ALA A CA 1
ATOM 1028 C C . ALA A 1 134 ? 6.448 5.510 7.868 1.00 88.00 134 ALA A C 1
ATOM 1030 O O . ALA A 1 134 ? 6.882 5.302 8.996 1.00 88.00 134 ALA A O 1
ATOM 1031 N N . THR A 1 135 ? 7.004 4.965 6.781 1.00 88.25 135 THR A N 1
ATOM 1032 C CA . THR A 1 135 ? 8.054 3.941 6.840 1.00 88.25 135 THR A CA 1
ATOM 1033 C C . THR A 1 135 ? 9.373 4.502 6.321 1.00 88.25 135 THR A C 1
ATOM 1035 O O . THR A 1 135 ? 9.595 4.497 5.107 1.00 88.25 135 THR A O 1
ATOM 1038 N N . PRO A 1 136 ? 10.298 4.935 7.199 1.00 86.75 136 PRO A N 1
ATOM 1039 C CA . PRO A 1 136 ? 11.571 5.483 6.751 1.00 86.75 136 PRO A CA 1
ATOM 1040 C C . PRO A 1 136 ? 12.399 4.448 5.989 1.00 86.75 136 PRO A C 1
ATOM 1042 O O . PRO A 1 136 ? 13.168 4.836 5.130 1.00 86.75 136 PRO A O 1
ATOM 1045 N N . ARG A 1 137 ? 12.213 3.145 6.230 1.00 89.88 137 ARG A N 1
ATOM 1046 C CA . ARG A 1 137 ? 12.946 2.058 5.555 1.00 89.88 137 ARG A CA 1
ATOM 1047 C C . ARG A 1 137 ? 12.561 1.838 4.085 1.00 89.88 137 ARG A C 1
ATOM 1049 O O . ARG A 1 137 ? 13.212 1.055 3.404 1.00 89.88 137 ARG A O 1
ATOM 1056 N N . PHE A 1 138 ? 11.497 2.481 3.595 1.00 92.62 138 PHE A N 1
ATOM 1057 C CA . PHE A 1 138 ? 11.044 2.382 2.205 1.00 92.62 138 PHE A CA 1
ATOM 1058 C C . PHE A 1 138 ? 11.472 3.630 1.428 1.00 92.62 138 PHE A C 1
ATOM 1060 O O . PHE A 1 138 ? 10.834 4.685 1.507 1.00 92.62 138 PHE A O 1
ATOM 1067 N N . LYS A 1 139 ? 12.576 3.525 0.681 1.00 90.31 139 LYS A N 1
ATOM 1068 C CA . LYS A 1 139 ? 13.226 4.679 0.041 1.00 90.31 139 LYS A CA 1
ATOM 1069 C C . LYS A 1 139 ? 13.490 4.448 -1.438 1.00 90.31 139 LYS A C 1
ATOM 1071 O O . LYS A 1 139 ? 13.487 3.335 -1.951 1.00 90.31 139 LYS A O 1
ATOM 1076 N N . LEU A 1 140 ? 13.731 5.555 -2.132 1.00 90.38 140 LEU A N 1
ATOM 1077 C CA . LEU A 1 140 ? 14.173 5.547 -3.516 1.00 90.38 140 LEU A CA 1
ATOM 1078 C C . LEU A 1 140 ? 15.693 5.310 -3.546 1.00 90.38 140 LEU A C 1
ATOM 1080 O O . LEU A 1 140 ? 16.454 6.213 -3.202 1.00 90.38 140 LEU A O 1
ATOM 1084 N N . LYS A 1 141 ? 16.131 4.117 -3.955 1.00 88.25 141 LYS A N 1
ATOM 1085 C CA . LYS A 1 141 ? 17.551 3.756 -4.098 1.00 88.25 141 LYS A CA 1
ATOM 1086 C C . LYS A 1 141 ? 17.981 3.854 -5.565 1.00 88.25 141 LYS A C 1
ATOM 1088 O O . LYS A 1 141 ? 17.210 3.540 -6.475 1.00 88.25 141 LYS A O 1
ATOM 1093 N N . SER A 1 142 ? 19.204 4.321 -5.820 1.00 82.50 142 SER A N 1
ATOM 1094 C CA . SER A 1 142 ? 19.782 4.356 -7.169 1.00 82.50 142 SER A CA 1
ATOM 1095 C C . SER A 1 142 ? 20.499 3.056 -7.497 1.00 82.50 142 SER A C 1
ATOM 1097 O O . SER A 1 142 ? 21.316 2.586 -6.716 1.00 82.50 142 SER A O 1
ATOM 1099 N N . SER A 1 143 ? 20.241 2.538 -8.692 1.00 79.25 143 SER A N 1
ATOM 1100 C CA . SER A 1 143 ? 21.007 1.454 -9.300 1.00 79.25 143 SER A CA 1
ATOM 1101 C C . SER A 1 143 ? 22.012 2.043 -10.286 1.00 79.25 143 SER A C 1
ATOM 1103 O O . SER A 1 143 ? 21.630 2.615 -11.319 1.00 79.25 143 SER A O 1
ATOM 1105 N N . TYR A 1 144 ? 23.295 1.918 -9.970 1.00 67.62 144 TYR A N 1
ATOM 1106 C CA . TYR A 1 144 ? 24.364 2.317 -10.877 1.00 67.62 144 TYR A CA 1
ATOM 1107 C C . TYR A 1 144 ? 24.575 1.222 -11.917 1.00 67.62 144 TYR A C 1
ATOM 1109 O O . TYR A 1 144 ? 24.477 0.028 -11.616 1.00 67.62 144 TYR A O 1
ATOM 1117 N N . ALA A 1 145 ? 24.759 1.642 -13.165 1.00 62.00 145 ALA A N 1
ATOM 1118 C CA . ALA A 1 145 ? 25.191 0.736 -14.207 1.00 62.00 145 ALA A CA 1
ATOM 1119 C C . ALA A 1 145 ? 26.710 0.851 -14.282 1.00 62.00 145 ALA A C 1
ATOM 1121 O O . ALA A 1 145 ? 27.197 1.860 -14.787 1.00 62.00 145 ALA A O 1
ATOM 1122 N N . LEU A 1 146 ? 27.440 -0.133 -13.753 1.00 56.53 146 LEU A N 1
ATOM 1123 C CA . LEU A 1 146 ? 28.895 -0.109 -13.849 1.00 56.53 146 LEU A CA 1
ATOM 1124 C C . LEU A 1 146 ? 29.266 -0.286 -15.329 1.00 56.53 146 LEU A C 1
ATOM 1126 O O . LEU A 1 146 ? 28.870 -1.290 -15.938 1.00 56.53 146 LEU A O 1
ATOM 1130 N N . PRO A 1 147 ? 29.972 0.678 -15.945 1.00 53.22 147 PRO A N 1
ATOM 1131 C CA . PRO A 1 147 ? 30.495 0.477 -17.281 1.00 53.22 147 PRO A CA 1
ATOM 1132 C C . PRO A 1 147 ? 31.495 -0.679 -17.233 1.00 53.22 147 PRO A C 1
ATOM 1134 O O . PRO A 1 147 ? 32.326 -0.764 -16.330 1.00 53.22 147 PRO A O 1
ATOM 1137 N N . HIS A 1 148 ? 31.414 -1.582 -18.209 1.00 54.03 148 HIS A N 1
ATOM 1138 C CA . HIS A 1 148 ? 32.454 -2.587 -18.395 1.00 54.03 148 HIS A CA 1
ATOM 1139 C C . HIS A 1 148 ? 33.785 -1.850 -18.618 1.00 54.03 148 HIS A C 1
ATOM 1141 O O . HIS A 1 148 ? 33.856 -0.948 -19.455 1.00 54.03 148 HIS A O 1
ATOM 1147 N N . ALA A 1 149 ? 34.780 -2.162 -17.791 1.00 46.91 149 ALA A N 1
ATOM 1148 C CA . ALA A 1 149 ? 35.970 -1.354 -17.567 1.00 46.91 149 ALA A CA 1
ATOM 1149 C C . ALA A 1 149 ? 36.674 -0.885 -18.857 1.00 46.91 149 ALA A C 1
ATOM 1151 O O . ALA A 1 149 ? 37.181 -1.693 -19.631 1.00 46.91 149 ALA A O 1
ATOM 1152 N N . ARG A 1 150 ? 36.757 0.440 -19.040 1.00 43.84 150 ARG A N 1
ATOM 1153 C CA . ARG A 1 150 ? 37.943 1.164 -19.532 1.00 43.84 150 ARG A CA 1
ATOM 1154 C C . ARG A 1 150 ? 37.767 2.667 -19.309 1.00 43.84 150 ARG A C 1
ATOM 1156 O O . ARG A 1 150 ? 36.720 3.244 -19.590 1.00 43.84 150 ARG A O 1
ATOM 1163 N N . GLN A 1 151 ? 38.824 3.259 -18.771 1.00 46.84 151 GLN A N 1
ATOM 1164 C CA . GLN A 1 151 ? 39.005 4.656 -18.393 1.00 46.84 151 GLN A CA 1
ATOM 1165 C C . GLN A 1 151 ? 38.709 5.608 -19.573 1.00 46.84 151 GLN A C 1
ATOM 1167 O O . GLN A 1 151 ? 39.593 5.831 -20.384 1.00 46.84 151 GLN A O 1
ATOM 1172 N N . HIS A 1 152 ? 37.486 6.137 -19.719 1.00 41.50 152 HIS A N 1
ATOM 1173 C CA . HIS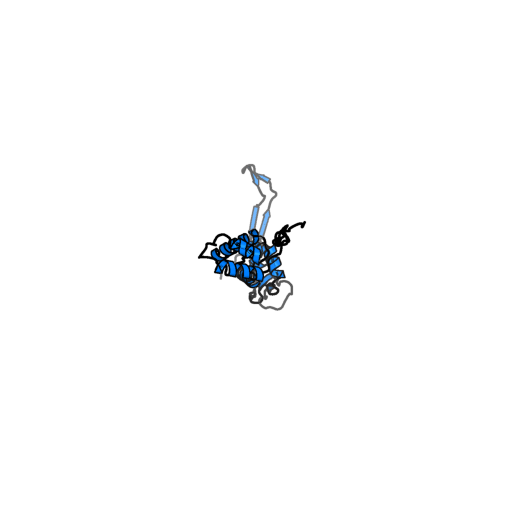 A 1 152 ? 37.213 7.491 -20.245 1.00 41.50 152 HIS A CA 1
ATOM 1174 C C . HIS A 1 152 ? 35.704 7.804 -20.352 1.00 41.50 152 HIS A C 1
ATOM 1176 O O . HIS A 1 152 ? 34.920 7.010 -20.867 1.00 41.50 152 HIS A O 1
ATOM 1182 N N . ARG A 1 153 ? 35.371 9.055 -19.995 1.00 42.28 153 ARG A N 1
ATOM 1183 C CA . ARG A 1 153 ? 34.114 9.827 -20.170 1.00 42.28 153 ARG A CA 1
ATOM 1184 C C . ARG A 1 153 ? 32.966 9.621 -19.166 1.00 42.28 153 ARG A C 1
ATOM 1186 O O . ARG A 1 153 ? 32.250 8.626 -19.160 1.00 42.28 153 ARG A O 1
ATOM 1193 N N . SER A 1 154 ? 32.715 10.705 -18.429 1.00 42.28 154 SER A N 1
ATOM 1194 C CA . SER A 1 154 ? 31.748 10.920 -17.346 1.00 42.28 154 SER A CA 1
ATOM 1195 C C . SER A 1 154 ? 30.274 11.103 -17.764 1.00 42.28 154 SER A C 1
ATOM 1197 O O . SER A 1 154 ? 29.523 11.761 -17.052 1.00 42.28 154 SER A O 1
ATOM 1199 N N . SER A 1 155 ? 29.815 10.580 -18.908 1.00 41.59 155 SER A N 1
ATOM 1200 C CA . SER A 1 155 ? 28.534 11.055 -19.489 1.00 41.59 155 SER A CA 1
ATOM 1201 C C . SER A 1 155 ? 27.491 9.987 -19.835 1.00 41.59 155 SER A C 1
ATOM 1203 O O . SER A 1 155 ? 26.417 10.343 -20.308 1.00 41.59 155 SER A O 1
ATOM 1205 N N . PHE A 1 156 ? 27.750 8.694 -19.606 1.00 46.38 156 PHE A N 1
ATOM 1206 C CA . PHE A 1 156 ? 26.824 7.614 -20.007 1.00 46.38 156 PHE A CA 1
ATOM 1207 C C . PHE A 1 156 ? 26.339 6.719 -18.860 1.00 46.38 156 PHE A C 1
ATOM 1209 O O . PHE A 1 156 ? 25.872 5.604 -19.094 1.00 46.38 156 PHE A O 1
ATOM 1216 N N . GLU A 1 157 ? 26.410 7.187 -17.616 1.00 53.97 157 GLU A N 1
ATOM 1217 C CA . GLU A 1 157 ? 25.898 6.421 -16.483 1.00 53.97 157 GLU A CA 1
ATOM 1218 C C . GLU A 1 157 ? 24.370 6.564 -16.396 1.00 53.97 157 GLU A C 1
ATOM 1220 O O . GLU A 1 157 ? 23.828 7.552 -15.896 1.00 53.97 157 GLU A O 1
ATOM 1225 N N . VAL A 1 158 ? 23.635 5.579 -16.928 1.00 59.91 158 VAL A N 1
ATOM 1226 C CA . VAL A 1 158 ? 22.165 5.567 -16.869 1.00 59.91 158 VAL A CA 1
ATOM 1227 C C . VAL A 1 158 ? 21.715 5.258 -15.439 1.00 59.91 158 VAL A C 1
ATOM 1229 O O . VAL A 1 158 ? 21.415 4.112 -15.083 1.00 59.91 158 VAL A O 1
ATOM 1232 N N . LYS A 1 159 ? 21.633 6.297 -14.606 1.00 68.25 159 LYS A N 1
ATOM 1233 C CA . LYS A 1 159 ? 21.123 6.222 -13.234 1.00 68.25 159 LYS A CA 1
ATOM 1234 C C . LYS A 1 159 ? 19.617 5.953 -13.250 1.00 68.25 159 LYS A C 1
ATOM 1236 O O . LYS A 1 159 ? 18.821 6.854 -13.499 1.00 68.25 159 LYS A O 1
ATOM 1241 N N . ARG A 1 160 ? 19.200 4.716 -12.952 1.00 81.44 160 ARG A N 1
ATOM 1242 C CA . ARG A 1 160 ? 17.783 4.409 -12.669 1.00 81.44 160 ARG A CA 1
ATOM 1243 C C . ARG A 1 160 ? 17.576 4.307 -11.168 1.00 81.44 160 ARG A C 1
ATOM 1245 O O . ARG A 1 160 ? 18.450 3.822 -10.449 1.00 81.44 160 ARG A O 1
ATOM 1252 N N . ARG A 1 161 ? 16.423 4.776 -10.704 1.00 87.75 161 ARG A N 1
ATOM 1253 C CA . ARG A 1 161 ? 16.044 4.786 -9.292 1.00 87.75 161 ARG A CA 1
ATOM 1254 C C . ARG A 1 161 ? 14.784 3.951 -9.093 1.00 87.75 161 ARG A C 1
ATOM 1256 O O . ARG A 1 161 ? 13.876 4.048 -9.913 1.00 87.75 161 ARG A O 1
ATOM 1263 N N . TYR A 1 162 ? 14.736 3.173 -8.017 1.00 91.06 162 TYR A N 1
ATOM 1264 C CA . TYR A 1 162 ? 13.603 2.303 -7.686 1.00 91.06 162 TYR A CA 1
ATOM 1265 C C . TYR A 1 162 ? 13.230 2.438 -6.212 1.00 91.06 162 TYR A C 1
ATOM 1267 O O . TYR A 1 162 ? 14.097 2.681 -5.370 1.00 91.06 162 TYR A O 1
ATOM 1275 N N . TYR A 1 163 ? 11.944 2.295 -5.900 1.00 92.31 163 TYR A N 1
ATOM 1276 C CA . TYR A 1 163 ? 11.459 2.189 -4.529 1.00 92.31 163 TYR A CA 1
ATOM 1277 C C . TYR A 1 163 ? 11.733 0.790 -3.983 1.00 92.31 163 TYR A C 1
ATOM 1279 O O . TYR A 1 163 ? 11.227 -0.199 -4.517 1.00 92.31 163 TYR A O 1
ATOM 1287 N N . VAL A 1 164 ? 12.562 0.724 -2.945 1.00 92.56 164 VAL A N 1
ATOM 1288 C CA . VAL A 1 164 ? 13.152 -0.510 -2.416 1.00 92.56 164 VAL A CA 1
ATOM 1289 C C . VAL A 1 164 ? 13.238 -0.394 -0.892 1.00 92.56 164 VAL A C 1
ATOM 1291 O O . VAL A 1 164 ? 13.384 0.712 -0.357 1.00 92.56 164 VAL A O 1
ATOM 1294 N N . TYR A 1 165 ? 13.117 -1.517 -0.188 1.00 92.12 165 TYR A N 1
ATOM 1295 C CA . TYR A 1 165 ? 13.347 -1.547 1.258 1.00 92.12 165 TYR A CA 1
ATOM 1296 C C . TYR A 1 165 ? 14.839 -1.621 1.596 1.00 92.12 165 TYR A C 1
ATOM 1298 O O . TYR A 1 165 ? 15.678 -1.974 0.768 1.00 92.12 165 TYR A O 1
ATOM 1306 N N . ASP A 1 166 ? 15.205 -1.268 2.825 1.00 87.38 166 ASP A N 1
ATOM 1307 C CA . ASP A 1 166 ? 16.605 -1.331 3.253 1.00 87.38 166 ASP A CA 1
ATOM 1308 C C . ASP A 1 166 ? 17.202 -2.741 3.153 1.00 87.38 166 ASP A C 1
ATOM 1310 O O . ASP A 1 166 ? 18.355 -2.860 2.755 1.00 87.38 166 ASP A O 1
ATOM 1314 N N . ASP A 1 167 ? 16.396 -3.770 3.413 1.00 87.50 167 ASP A N 1
ATOM 1315 C CA . ASP A 1 167 ? 16.763 -5.189 3.369 1.00 87.50 167 ASP A CA 1
ATOM 1316 C C . ASP A 1 167 ? 16.666 -5.838 1.977 1.00 87.50 167 ASP A C 1
ATOM 1318 O O . ASP A 1 167 ? 16.955 -7.019 1.832 1.00 87.50 167 ASP A O 1
ATOM 1322 N N . GLU A 1 168 ? 16.271 -5.084 0.950 1.00 85.75 168 GLU A N 1
ATOM 1323 C CA . GLU A 1 168 ? 16.246 -5.565 -0.432 1.00 85.75 168 GLU A CA 1
ATOM 1324 C C . GLU A 1 168 ? 17.489 -5.054 -1.178 1.00 85.75 168 GLU A C 1
ATOM 1326 O O . GLU A 1 168 ? 17.775 -3.846 -1.222 1.00 85.75 168 GLU A O 1
ATOM 1331 N N . GLU A 1 169 ? 18.245 -5.988 -1.756 1.00 78.75 169 GLU A N 1
ATOM 1332 C CA . GLU A 1 169 ? 19.423 -5.683 -2.561 1.00 78.75 169 GLU A CA 1
ATOM 1333 C C . GLU A 1 169 ? 19.011 -5.180 -3.944 1.00 78.75 169 GLU A C 1
ATOM 1335 O O . GLU A 1 169 ? 18.225 -5.800 -4.659 1.00 78.75 169 GLU A O 1
ATOM 1340 N N . VAL A 1 170 ? 19.560 -4.032 -4.343 1.00 77.94 170 VAL A N 1
ATOM 1341 C CA . VAL A 1 170 ? 19.352 -3.501 -5.690 1.00 77.94 170 VAL A CA 1
ATOM 1342 C C . VAL A 1 170 ? 20.432 -4.068 -6.591 1.00 77.94 170 VAL A C 1
ATOM 1344 O O . VAL A 1 170 ? 21.596 -3.690 -6.466 1.00 77.94 170 VAL A O 1
ATOM 1347 N N . GLY A 1 171 ? 20.039 -4.932 -7.526 1.00 70.25 171 GLY A N 1
ATOM 1348 C CA . GLY A 1 171 ? 20.975 -5.547 -8.463 1.00 70.25 171 GLY A CA 1
ATOM 1349 C C . GLY A 1 171 ? 21.828 -4.516 -9.210 1.00 70.25 171 GLY A C 1
ATOM 1350 O O . GLY A 1 171 ? 21.309 -3.556 -9.802 1.00 70.25 171 GLY A O 1
ATOM 1351 N N . ALA A 1 172 ? 23.146 -4.731 -9.200 1.00 66.69 172 ALA A N 1
ATOM 1352 C CA . ALA A 1 172 ? 24.071 -3.998 -10.050 1.00 66.69 172 ALA A CA 1
ATOM 1353 C C . ALA A 1 172 ? 23.721 -4.275 -11.515 1.00 66.69 172 ALA A C 1
ATOM 1355 O O . ALA A 1 172 ? 23.446 -5.410 -11.907 1.00 66.69 172 ALA A O 1
ATOM 1356 N N . ARG A 1 173 ? 23.699 -3.227 -12.337 1.00 66.75 173 ARG A N 1
ATOM 1357 C CA . ARG A 1 173 ? 23.413 -3.374 -13.765 1.00 66.75 173 ARG A CA 1
ATOM 1358 C C . ARG A 1 173 ? 24.714 -3.253 -14.531 1.00 66.75 173 ARG A C 1
ATOM 1360 O O . ARG A 1 173 ? 25.519 -2.376 -14.246 1.00 66.75 173 ARG A O 1
ATOM 1367 N N . SER A 1 174 ? 24.906 -4.101 -15.526 1.00 65.38 174 SER A N 1
ATOM 1368 C CA . SER A 1 174 ? 25.944 -3.909 -16.529 1.00 65.38 174 SER A CA 1
ATOM 1369 C C . SER A 1 174 ? 25.265 -3.551 -17.846 1.00 65.38 174 SER A C 1
ATOM 1371 O O . SER A 1 1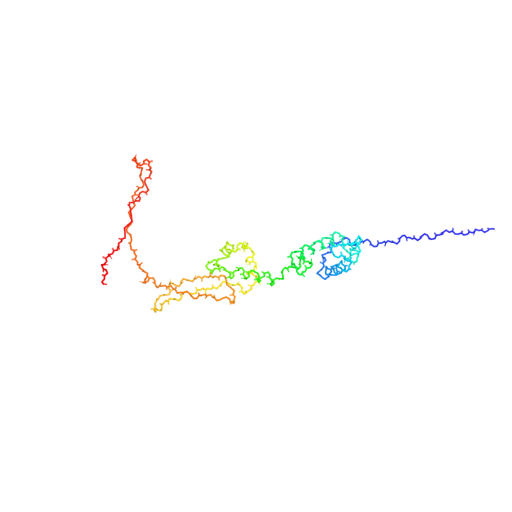74 ? 24.218 -4.092 -18.204 1.00 65.38 174 SER A O 1
ATOM 1373 N N . VAL A 1 175 ? 25.818 -2.570 -18.551 1.00 65.56 175 VAL A N 1
ATOM 1374 C CA . VAL A 1 175 ? 25.361 -2.193 -19.891 1.00 65.56 175 VAL A CA 1
ATOM 1375 C C . VAL A 1 175 ? 26.569 -2.280 -20.806 1.00 65.56 175 VAL A C 1
ATOM 1377 O O . VAL A 1 175 ? 27.644 -1.782 -20.467 1.00 65.56 175 VAL A O 1
ATOM 1380 N N . LYS A 1 176 ? 26.412 -2.929 -21.965 1.00 63.34 176 LYS A N 1
ATOM 1381 C CA . LYS A 1 176 ? 27.472 -2.958 -22.977 1.00 63.34 176 LYS A CA 1
ATOM 1382 C C . LYS A 1 176 ? 27.742 -1.525 -23.443 1.00 63.34 176 LYS A C 1
ATOM 1384 O O . LYS A 1 176 ? 26.808 -0.757 -23.669 1.00 63.34 176 LYS A O 1
ATOM 1389 N N . SER A 1 177 ? 29.017 -1.163 -23.579 1.00 67.25 177 SER A N 1
ATOM 1390 C CA . SER A 1 177 ? 29.413 0.157 -24.083 1.00 67.25 177 SER A CA 1
ATOM 1391 C C . SER A 1 177 ? 28.720 0.455 -25.415 1.00 67.25 177 SER A C 1
ATOM 1393 O O . SER A 1 177 ? 28.637 -0.419 -26.277 1.00 67.25 177 SER A O 1
ATOM 1395 N N . LYS A 1 178 ? 28.288 1.707 -25.625 1.00 65.50 178 LYS A N 1
ATOM 1396 C CA . LYS A 1 178 ? 27.705 2.168 -26.902 1.00 65.50 178 LYS A CA 1
ATOM 1397 C C . LYS A 1 178 ? 28.650 1.957 -28.095 1.00 65.50 178 LYS A C 1
ATOM 1399 O O . LYS A 1 178 ? 28.198 1.926 -29.233 1.00 65.50 178 LYS A O 1
ATOM 1404 N N . HIS A 1 179 ? 29.947 1.800 -27.838 1.00 68.06 179 HIS A N 1
ATOM 1405 C CA . HIS A 1 179 ? 30.952 1.482 -28.854 1.00 68.06 179 HIS A CA 1
ATOM 1406 C C . HIS A 1 179 ? 30.883 0.030 -29.346 1.00 68.06 179 HIS A C 1
ATOM 1408 O O . HIS A 1 179 ? 31.321 -0.238 -30.454 1.00 68.06 179 HIS A O 1
ATOM 1414 N N . PHE A 1 180 ? 30.325 -0.885 -28.548 1.00 65.50 180 PHE A N 1
ATOM 1415 C CA . PHE A 1 180 ? 30.165 -2.302 -28.893 1.00 65.50 180 PHE A CA 1
ATOM 1416 C C . PHE A 1 180 ? 28.754 -2.630 -29.417 1.00 65.50 180 PHE A C 1
ATOM 1418 O O . PHE A 1 180 ? 28.484 -3.747 -29.848 1.00 65.50 180 PHE A O 1
ATOM 1425 N N . ILE A 1 181 ? 27.828 -1.668 -29.376 1.00 69.56 181 ILE A N 1
ATOM 1426 C CA . ILE A 1 181 ? 26.513 -1.815 -30.005 1.00 69.56 181 ILE A CA 1
ATOM 1427 C C . ILE A 1 181 ? 26.694 -1.593 -31.507 1.00 69.56 181 ILE A C 1
ATOM 1429 O O . ILE A 1 181 ? 27.205 -0.548 -31.916 1.00 69.56 181 ILE A O 1
ATOM 1433 N N . THR A 1 182 ? 26.272 -2.561 -32.321 1.00 73.19 182 THR A N 1
ATOM 1434 C CA . THR A 1 182 ? 26.301 -2.457 -33.782 1.00 73.19 182 THR A CA 1
ATOM 1435 C C . THR A 1 182 ? 25.500 -1.238 -34.231 1.00 73.19 182 THR A C 1
ATOM 1437 O O . THR A 1 182 ? 24.311 -1.094 -33.944 1.00 73.19 182 THR A O 1
ATOM 1440 N N . LYS A 1 183 ? 26.176 -0.311 -34.910 1.00 77.75 183 LYS A N 1
ATOM 1441 C CA . LYS A 1 183 ? 25.546 0.884 -35.467 1.00 77.75 183 LYS A CA 1
ATOM 1442 C C . LYS A 1 183 ? 25.131 0.571 -36.893 1.00 77.75 183 LYS A C 1
ATOM 1444 O O . LYS A 1 183 ? 25.981 0.453 -37.766 1.00 77.75 183 LYS A O 1
ATOM 1449 N N . VAL A 1 184 ? 23.829 0.435 -37.103 1.00 81.19 184 VAL A N 1
ATOM 1450 C CA . VAL A 1 184 ? 23.248 0.240 -38.431 1.00 81.19 184 VAL A CA 1
ATOM 1451 C C . VAL A 1 184 ? 22.716 1.584 -38.916 1.00 81.19 184 VAL A C 1
ATOM 1453 O O . VAL A 1 184 ? 21.974 2.250 -38.194 1.00 81.19 184 VAL A O 1
ATOM 1456 N N . MET A 1 185 ? 23.121 2.000 -40.114 1.00 88.38 185 MET A N 1
ATOM 1457 C CA . MET A 1 185 ? 22.582 3.187 -40.778 1.00 88.38 185 MET A CA 1
ATOM 1458 C C . MET A 1 185 ? 21.488 2.762 -41.755 1.00 88.38 185 MET A C 1
ATOM 1460 O O . MET A 1 185 ? 21.616 1.731 -42.411 1.00 88.38 185 MET A O 1
ATOM 1464 N N . PHE A 1 186 ? 20.427 3.558 -41.869 1.00 86.06 186 PHE A N 1
ATOM 1465 C CA . PHE A 1 186 ? 19.345 3.327 -42.822 1.00 86.06 186 PHE A CA 1
ATOM 1466 C C . PHE A 1 186 ? 19.105 4.589 -43.646 1.00 86.06 186 PHE A C 1
ATOM 1468 O O . PHE A 1 186 ? 19.045 5.687 -43.093 1.00 86.06 186 PHE A O 1
ATOM 1475 N N . LEU A 1 187 ? 18.927 4.423 -44.953 1.00 89.06 187 LEU A N 1
ATOM 1476 C CA . LEU A 1 187 ? 18.365 5.442 -45.826 1.00 89.06 187 LEU A CA 1
ATOM 1477 C C . LEU A 1 187 ? 16.848 5.248 -45.864 1.00 89.06 187 LEU A C 1
ATOM 1479 O O . LEU A 1 187 ? 16.381 4.169 -46.215 1.00 89.06 187 LEU A O 1
ATOM 1483 N N . ALA A 1 188 ? 16.079 6.276 -45.517 1.00 92.00 188 ALA A N 1
ATOM 1484 C CA . ALA A 1 188 ? 14.624 6.266 -45.644 1.00 92.00 188 ALA A CA 1
ATOM 1485 C C . ALA A 1 188 ? 14.201 7.287 -46.703 1.00 92.00 188 ALA A C 1
ATOM 1487 O O . ALA A 1 188 ? 14.575 8.455 -46.608 1.00 92.00 188 ALA A O 1
ATOM 1488 N N . ALA A 1 189 ? 13.417 6.858 -47.695 1.00 93.56 189 ALA A N 1
ATOM 1489 C CA . ALA A 1 189 ? 12.847 7.752 -48.698 1.00 93.56 189 ALA A CA 1
ATOM 1490 C C . ALA A 1 189 ? 11.337 7.891 -48.480 1.00 93.56 189 ALA A C 1
ATOM 1492 O O . ALA A 1 189 ? 10.598 6.901 -48.437 1.00 93.56 189 ALA A O 1
ATOM 1493 N N . VAL A 1 190 ? 10.884 9.138 -48.344 1.00 92.56 190 VAL A N 1
ATOM 1494 C CA . VAL A 1 190 ? 9.473 9.495 -48.175 1.00 92.56 190 VAL A CA 1
ATOM 1495 C C . VAL A 1 190 ? 9.132 10.593 -49.182 1.00 92.56 190 VAL A C 1
ATOM 1497 O O . VAL A 1 190 ? 9.748 11.656 -49.189 1.00 92.56 190 VAL A O 1
ATOM 1500 N N . ALA A 1 191 ? 8.170 10.325 -50.057 1.00 91.25 191 ALA A N 1
ATOM 1501 C CA . ALA A 1 191 ? 7.584 11.280 -50.982 1.00 91.25 191 ALA A CA 1
ATOM 1502 C C . ALA A 1 191 ? 6.431 12.049 -50.315 1.00 91.25 191 ALA A C 1
ATOM 1504 O O . ALA A 1 191 ? 5.930 11.676 -49.256 1.00 91.25 191 ALA A O 1
ATOM 1505 N N . ARG A 1 192 ? 5.967 13.134 -50.946 1.00 90.19 192 ARG A N 1
ATOM 1506 C CA . ARG A 1 192 ? 4.754 13.819 -50.479 1.00 90.19 192 ARG A CA 1
ATOM 1507 C C . ARG A 1 192 ? 3.537 12.892 -50.617 1.00 90.19 192 ARG A C 1
ATOM 1509 O O . ARG A 1 192 ? 3.371 12.324 -51.701 1.00 90.19 192 ARG A O 1
ATOM 1516 N N . PRO A 1 193 ? 2.674 12.792 -49.586 1.00 93.38 193 PRO A N 1
ATOM 1517 C CA . PRO A 1 193 ? 1.407 12.089 -49.698 1.00 93.38 193 PRO A CA 1
ATOM 1518 C C . PRO A 1 193 ? 0.601 12.621 -50.878 1.00 93.38 193 PRO A C 1
ATOM 1520 O O . PRO A 1 193 ? 0.434 13.833 -51.034 1.00 93.38 193 PRO A O 1
ATOM 1523 N N . ARG A 1 194 ? 0.137 11.719 -51.736 1.00 90.69 194 ARG A N 1
ATOM 1524 C CA . ARG A 1 194 ? -0.655 12.052 -52.923 1.00 90.69 194 ARG A CA 1
ATOM 1525 C C . ARG A 1 194 ? -1.805 11.071 -53.050 1.00 90.69 194 ARG A C 1
ATOM 1527 O O . ARG A 1 194 ? -1.702 9.923 -52.624 1.00 90.69 194 ARG A O 1
ATOM 1534 N N . TYR A 1 195 ? -2.915 11.551 -53.594 1.00 92.06 195 TYR A N 1
ATOM 1535 C CA . TYR A 1 195 ? -4.063 10.702 -53.862 1.00 92.06 195 TYR A CA 1
ATOM 1536 C C . TYR A 1 195 ? -3.736 9.750 -55.015 1.00 92.06 195 TYR A C 1
ATOM 1538 O O . TYR A 1 195 ? -3.320 10.198 -56.082 1.00 92.06 195 TYR A O 1
ATOM 1546 N N . ASP A 1 196 ? -3.898 8.450 -54.783 1.00 89.19 196 ASP A N 1
ATOM 1547 C CA . ASP A 1 196 ? -3.722 7.421 -55.800 1.00 89.19 196 ASP A CA 1
ATOM 1548 C C . ASP A 1 196 ? -5.093 7.023 -56.361 1.00 89.19 196 ASP A C 1
ATOM 1550 O O . ASP A 1 196 ? -5.946 6.474 -55.657 1.00 89.19 196 ASP A O 1
ATOM 1554 N N . HIS A 1 197 ? -5.297 7.304 -57.648 1.00 88.88 197 HIS A N 1
ATOM 1555 C CA . HIS A 1 197 ? -6.538 7.011 -58.358 1.00 88.88 197 HIS A CA 1
ATOM 1556 C C . HIS A 1 197 ? -6.739 5.512 -58.637 1.00 88.88 197 HIS A C 1
ATOM 1558 O O . HIS A 1 197 ? -7.887 5.081 -58.736 1.00 88.88 197 HIS A O 1
ATOM 1564 N N . HIS A 1 198 ? -5.670 4.707 -58.704 1.00 87.75 198 HIS A N 1
ATOM 1565 C CA . HIS A 1 198 ? -5.776 3.254 -58.885 1.00 87.75 198 HIS A CA 1
ATOM 1566 C C . HIS A 1 198 ? -6.200 2.557 -57.588 1.00 87.75 198 HIS A C 1
ATOM 1568 O O . HIS A 1 198 ? -7.089 1.708 -57.602 1.00 87.75 198 HIS A O 1
ATOM 1574 N N . ALA A 1 199 ? -5.619 2.956 -56.454 1.00 84.44 199 ALA A N 1
ATOM 1575 C CA . ALA A 1 199 ? -5.976 2.421 -55.139 1.00 84.44 199 ALA A CA 1
ATOM 1576 C C . ALA A 1 199 ? -7.193 3.115 -54.489 1.00 84.44 199 ALA A C 1
ATOM 1578 O O . ALA A 1 199 ? -7.670 2.658 -53.446 1.00 84.44 199 ALA A O 1
ATOM 1579 N N . LYS A 1 200 ? -7.679 4.226 -55.074 1.00 89.06 200 LYS A N 1
ATOM 1580 C CA . LYS A 1 200 ? -8.723 5.127 -54.537 1.00 89.06 200 LYS A CA 1
ATOM 1581 C C . LYS A 1 200 ? -8.475 5.548 -53.081 1.00 89.06 200 LYS A C 1
ATOM 1583 O O . LYS A 1 200 ? -9.412 5.709 -52.297 1.00 89.06 200 LYS A O 1
ATOM 1588 N N . LYS A 1 201 ? -7.208 5.704 -52.697 1.00 92.12 201 LYS A N 1
ATOM 1589 C CA . LYS A 1 201 ? -6.772 6.013 -51.326 1.00 92.12 201 LYS A CA 1
ATOM 1590 C C . LYS A 1 201 ? -5.641 7.031 -51.355 1.00 92.12 201 LYS A C 1
ATOM 1592 O O . LYS A 1 201 ? -4.947 7.177 -52.357 1.00 92.12 201 LYS A O 1
ATOM 1597 N N . ILE A 1 202 ? -5.451 7.742 -50.245 1.00 89.56 202 ILE A N 1
ATOM 1598 C CA . ILE A 1 202 ? -4.294 8.623 -50.102 1.00 89.56 202 ILE A CA 1
ATOM 1599 C C . ILE A 1 202 ? -3.065 7.770 -49.791 1.00 89.56 202 ILE A C 1
ATOM 1601 O O . ILE A 1 202 ? -3.057 7.005 -48.826 1.00 89.56 202 ILE A O 1
ATOM 1605 N N . TRP A 1 203 ? -2.049 7.856 -50.643 1.00 88.44 203 TRP A N 1
ATOM 1606 C CA . TRP A 1 203 ? -0.781 7.188 -50.405 1.00 88.44 203 TRP A CA 1
ATOM 1607 C C . TRP A 1 203 ? 0.018 8.003 -49.391 1.00 88.44 203 TRP A C 1
ATOM 1609 O O . TRP A 1 203 ? 0.132 9.222 -49.516 1.00 88.44 203 TRP A O 1
ATOM 1619 N N . ASP A 1 204 ? 0.564 7.338 -48.375 1.00 86.62 204 ASP A N 1
ATOM 1620 C CA . ASP A 1 204 ? 1.247 7.961 -47.235 1.00 86.62 204 ASP A CA 1
ATOM 1621 C C . ASP A 1 204 ? 2.671 8.443 -47.557 1.00 86.62 204 ASP A C 1
ATOM 1623 O O . ASP A 1 204 ? 3.376 8.946 -46.682 1.00 86.62 204 ASP A O 1
ATOM 1627 N N . GLY A 1 205 ? 3.086 8.313 -48.820 1.00 89.56 205 GLY A N 1
ATOM 1628 C CA . GLY A 1 205 ? 4.374 8.780 -49.308 1.00 89.56 205 GLY A CA 1
ATOM 1629 C C . GLY A 1 205 ? 5.539 7.869 -48.941 1.00 89.56 205 GLY A C 1
ATOM 1630 O O . GLY A 1 205 ? 6.676 8.185 -49.279 1.00 89.56 205 GLY A O 1
ATOM 1631 N N . LYS A 1 206 ? 5.321 6.743 -48.256 1.00 91.69 206 LYS A N 1
ATOM 1632 C CA . LYS A 1 206 ? 6.425 5.860 -47.864 1.00 91.69 206 LYS A CA 1
ATOM 1633 C C . LYS A 1 206 ? 6.927 5.085 -49.078 1.00 91.69 206 LYS A C 1
ATOM 1635 O O . LYS A 1 206 ? 6.216 4.241 -49.613 1.00 91.69 206 LYS A O 1
ATOM 1640 N N . VAL A 1 207 ? 8.162 5.373 -49.494 1.00 89.12 207 VAL A N 1
ATOM 1641 C CA . VAL A 1 207 ? 8.807 4.704 -50.635 1.00 89.12 207 VAL A CA 1
ATOM 1642 C C . VAL A 1 207 ? 9.585 3.478 -50.162 1.00 89.12 207 VAL A C 1
ATOM 1644 O O . VAL A 1 207 ? 9.487 2.418 -50.768 1.00 89.12 207 VAL A O 1
ATOM 1647 N N . GLY A 1 208 ? 10.330 3.601 -49.058 1.00 91.69 208 GLY A N 1
ATOM 1648 C CA . GLY A 1 208 ? 11.050 2.476 -48.463 1.00 91.69 208 GLY A CA 1
ATOM 1649 C C . GLY A 1 208 ? 12.132 2.882 -47.464 1.00 91.69 208 GLY A C 1
ATOM 1650 O O . GLY A 1 208 ? 12.403 4.069 -47.251 1.00 91.69 208 GLY A O 1
ATOM 1651 N N . VAL A 1 209 ? 12.735 1.868 -46.839 1.00 91.94 209 VAL A N 1
ATOM 1652 C CA . VAL A 1 209 ? 13.863 1.986 -45.906 1.00 91.94 209 VAL A CA 1
ATOM 1653 C C . VAL A 1 209 ? 14.908 0.942 -46.285 1.00 91.94 209 VAL A C 1
ATOM 1655 O O . VAL A 1 209 ? 14.592 -0.244 -46.350 1.00 91.94 209 VAL A O 1
ATOM 1658 N N . TRP A 1 210 ? 16.148 1.370 -46.506 1.00 90.44 210 TRP A N 1
ATOM 1659 C CA . TRP A 1 210 ? 17.244 0.508 -46.945 1.00 90.44 210 TRP A CA 1
ATOM 1660 C C . TRP A 1 210 ? 18.419 0.576 -45.967 1.00 90.44 210 TRP A C 1
ATOM 1662 O O . TRP A 1 210 ? 18.877 1.677 -45.650 1.00 90.44 210 TRP A O 1
ATOM 1672 N N . PRO A 1 211 ? 18.922 -0.567 -45.470 1.00 86.81 211 PRO A N 1
ATOM 1673 C CA . PRO A 1 211 ? 20.110 -0.595 -44.628 1.00 86.81 211 PRO A CA 1
ATOM 1674 C C . PRO A 1 211 ? 21.364 -0.263 -45.451 1.00 86.81 211 PRO A C 1
ATOM 1676 O O . PRO A 1 211 ? 21.607 -0.860 -46.494 1.00 86.81 211 PRO A O 1
ATOM 1679 N N . LEU A 1 2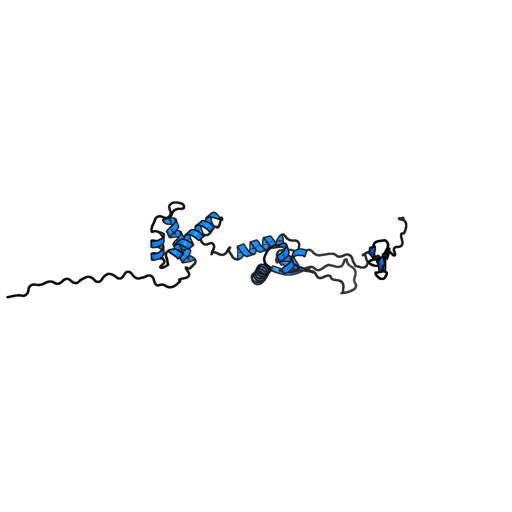12 ? 22.198 0.649 -44.954 1.00 79.06 212 LEU A N 1
ATOM 1680 C CA . LEU A 1 212 ? 23.555 0.874 -45.458 1.00 79.06 212 LEU A CA 1
ATOM 1681 C C . LEU A 1 212 ? 24.507 -0.086 -44.736 1.00 79.06 212 LEU A C 1
ATOM 1683 O O . LEU A 1 212 ? 25.255 0.315 -43.844 1.00 79.06 212 LEU A O 1
ATOM 1687 N N . VAL A 1 213 ? 24.415 -1.376 -45.064 1.00 80.00 213 VAL A N 1
ATOM 1688 C CA . VAL A 1 213 ? 25.234 -2.431 -44.447 1.00 80.00 213 VAL A CA 1
ATOM 1689 C C . VAL A 1 213 ? 26.035 -3.139 -45.531 1.00 80.00 213 VAL A C 1
ATOM 1691 O O . VAL A 1 213 ? 25.476 -3.589 -46.527 1.00 80.00 213 VAL A O 1
ATOM 1694 N N . GLN A 1 214 ? 27.348 -3.247 -45.333 1.00 70.38 214 GLN A N 1
ATOM 1695 C CA . GLN A 1 214 ? 28.218 -4.064 -46.172 1.00 70.38 214 GLN A CA 1
ATOM 1696 C C . GLN A 1 214 ? 28.150 -5.511 -45.672 1.00 70.38 214 GLN A C 1
ATOM 1698 O O . GLN A 1 214 ? 28.522 -5.795 -44.534 1.00 70.38 214 GLN A O 1
ATOM 1703 N N . VAL A 1 215 ? 27.642 -6.420 -46.504 1.00 70.50 215 VAL A N 1
ATOM 1704 C CA . VAL A 1 215 ? 27.598 -7.855 -46.198 1.00 70.50 215 VAL A CA 1
ATOM 1705 C C . VAL A 1 215 ? 28.933 -8.464 -46.623 1.00 70.50 215 VAL A C 1
ATOM 1707 O O . VAL A 1 215 ? 29.218 -8.547 -47.814 1.00 70.50 215 VAL A O 1
ATOM 1710 N N . SER A 1 216 ? 29.770 -8.857 -45.665 1.00 67.19 216 SER A N 1
ATOM 1711 C CA . SER A 1 216 ? 30.962 -9.669 -45.930 1.00 67.19 216 SER A CA 1
ATOM 1712 C C . SER A 1 216 ? 30.626 -11.156 -45.754 1.00 67.19 216 SER A C 1
ATOM 1714 O O . SER A 1 216 ? 29.951 -11.488 -44.774 1.00 67.19 216 SER A O 1
ATOM 1716 N N . PRO A 1 217 ? 31.079 -12.054 -46.649 1.00 56.19 217 PRO A N 1
ATOM 1717 C CA . PRO A 1 217 ? 30.925 -13.493 -46.459 1.00 56.19 217 PRO A CA 1
ATOM 1718 C C . PRO A 1 217 ? 31.627 -13.930 -45.166 1.00 56.19 217 PRO A C 1
ATOM 1720 O O . PRO A 1 217 ? 32.667 -13.380 -44.802 1.00 56.19 217 PRO A O 1
ATOM 1723 N N . ALA A 1 218 ? 31.024 -14.880 -44.451 1.00 57.34 218 ALA A N 1
ATOM 1724 C CA . ALA A 1 218 ? 31.632 -15.461 -43.260 1.00 57.34 218 ALA A CA 1
ATOM 1725 C C . ALA A 1 218 ? 32.906 -16.218 -43.668 1.00 57.34 218 ALA A C 1
ATOM 1727 O O . ALA A 1 218 ? 32.853 -17.031 -44.591 1.00 57.34 218 ALA A O 1
ATOM 1728 N N . ALA A 1 219 ? 34.026 -15.889 -43.021 1.00 52.50 219 ALA A N 1
ATOM 1729 C CA . ALA A 1 219 ? 35.302 -16.584 -43.173 1.00 52.50 219 ALA A CA 1
ATOM 1730 C C . ALA A 1 219 ? 35.334 -17.867 -42.336 1.00 52.50 219 ALA A C 1
ATOM 1732 O O . ALA A 1 219 ? 34.705 -17.864 -41.249 1.00 52.50 219 ALA A O 1
#

pLDDT: mean 76.85, std 17.06, range [37.06, 96.31]

Foldseek 3Di:
DDDDDDDDDDDDPDDDPDQDPDPPPQDPVNLVVLVVQQVVQDDPLDHDPCSLVVSCVVSSHDSVVSVVLQVQQVVCVVVVHPDSHPVCPCPVVNVLVVVQVLQVPDPQVQFQDLVSSCVVSVPDSVVVVVSVVVDVQFDWDWAWADEPDDDDDDPPTPIGIGGDGNPDDDDHHHDHPPVPPDDKDKDWFFAPFDQDPVVNGTDRRGPDIGIPDDDDDDD

Radius of gyration: 37.95 Å; chains: 1; bounding box: 100×37×132 Å

Sequence (219 aa):
MPAKPNGKHAGAPVATPKPQNGHKHLTLEDRRGVYEMLLSASVGDMLPRGVITKAAQQFGCHVRTISRLWQRARLSLRGGGHTADGILAENLSERLNKLKATYVQYPHMSRQTLRSLSAASGIPMTTIFQHKKATPRFKLKSSYALPHARQHRSSFEVKRRYYVYDDEEVGARSVKSKHFITKVMFLAAVARPRYDHHAKKIWDGKVGVWPLVQVSPAA

Secondary structure (DSSP, 8-state):
-PPP------PPP--------S-----HHHHHHHHHHHHHH-BTTBPPTTHHHHHHHHTT--HHHHHHHHHHHHHHHHTT-SSS-TTS-S-HHHHHHHHHHHHHTS-GGGGSSHHHHHHHH---HHHHHHHHHH-TTEEEEEE-EEEPS----TT----EEEEEE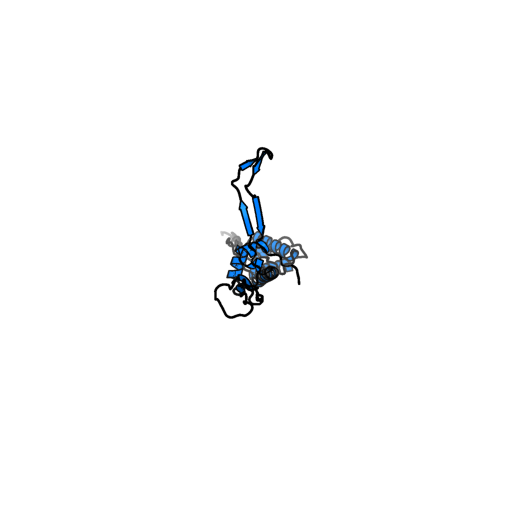TTS--PPEEE--TTTS----EEEEEPPPEEETTTTEEE--EEEEEE----PPP-

Organism: Aphanomyces astaci (NCBI:txid112090)

InterPro domains:
  IPR056671 Domain of unknown function DUF7769 [PF24964] (26-78)